Protein AF-A0A2A4QV86-F1 (afdb_monomer_lite)

Secondary structure (DSSP, 8-state):
-----------------------------SS--SSSHHHHHHHHHHHHHHHHHHHHHHHHHHHHHHHHHHHHHHHHHH-HHHHHHHHHHHHHHHHHHHHHHHHHHHHHHHHHTTT--TTT---BTTTB-HHHHHHHHHHHHHHHHHHHHHHHHHHHHHHHHHHTT-HHHHHHHHHHHHHHHHHHHHHHHHHHHHHHS-HHHHHHHHTT-SSHHHHHHHHHHHHTTS-GGGS--TTSTT-S--TTGGGS-----------------------------------HHHHHHHHHHHHHHHHHHHHHHHHH--

Foldseek 3Di:
DDDDDDDDDDDDDDDDDDDDDDDDDDDDPDDDDDDDCPVVVVVVVVVVLLVQLLVLLVVLLVVLVVLLVVLLVVLLVQFQLLVVLLVVLQVVLQVQLVPCLVVQLVVQLCVVQVNDDQVPDAADVNPHRSSNVSSCCSSVVSSVVSSVVSNVVSVVVVVVCVVVVCSVVRSVVSNVVSNVVSLLVLLVVCLVVVQPDDVVVCCSRHVPHPCVVSSVVSVVVVVVVDDPVRDDPPPPVPPPDPPCVVVPPPDPDDDDDDDDDDDDDDDDDDDDDDDDDDPPDDDPVRVVVVVVVVVVVVVVVVVVVVVPPD

Sequence (310 aa):
MEFHALQDSHFPCHRGATLPHCEHINCAFADLAIGTDYIFLLHLQGRFHNNNAMDFALVLDIVVGVILVISCVVAFLRGFVREILTILGLGGAGVTALTAGPMLAPGLESWLTDGKPEDEVGKMWGFVPYDIAAAVFAYAGLFVITLILMSLISHWIAKSVHAIGLGPVDRSLGVVFGLIRGLVLIGLLYMPFHLLMEDKDKEDWFDTSSTHSYVESTTEFLSVLMPESLQKDEDEDEEELDPLKNLTGEEDTAKDKENDTSLPDTGTDEGAANDKQSEDGYQDLQRRAIDELIKNQDKIMDIIDAQGGK

pLDDT: mean 71.67, std 23.16, range [27.0, 98.06]

Radius of gyration: 39.02 Å; chains: 1; bounding box: 93×94×80 Å

Structure (mmCIF, N/CA/C/O backbone):
data_AF-A0A2A4QV86-F1
#
_entry.id   AF-A0A2A4QV86-F1
#
loop_
_atom_site.group_PDB
_atom_site.id
_atom_site.type_symbol
_atom_site.label_atom_id
_atom_site.label_alt_id
_atom_site.label_comp_id
_atom_site.label_asym_id
_atom_site.label_entity_id
_atom_site.label_seq_id
_atom_site.pdbx_PDB_ins_code
_atom_site.Cartn_x
_atom_site.Cartn_y
_atom_site.Cartn_z
_atom_site.occupancy
_atom_site.B_iso_or_equiv
_atom_site.auth_seq_id
_atom_site.auth_comp_id
_atom_site.auth_asym_id
_atom_site.auth_atom_id
_atom_site.pdbx_PDB_model_num
ATOM 1 N N . MET A 1 1 ? -57.834 -15.408 -56.020 1.00 34.50 1 MET A N 1
ATOM 2 C CA . MET A 1 1 ? -58.121 -16.832 -55.770 1.00 34.50 1 MET A CA 1
ATOM 3 C C . MET A 1 1 ? -57.818 -17.044 -54.292 1.00 34.50 1 MET A C 1
ATOM 5 O O . MET A 1 1 ? -56.671 -16.850 -53.922 1.00 34.50 1 MET A O 1
ATOM 9 N N . GLU A 1 2 ? -58.795 -17.068 -53.381 1.00 35.81 2 GLU A N 1
ATOM 10 C CA . GLU A 1 2 ? -59.914 -18.037 -53.265 1.00 35.81 2 GLU A CA 1
ATOM 11 C C . GLU A 1 2 ? -59.421 -19.475 -53.015 1.00 35.81 2 GLU A C 1
ATOM 13 O O . GLU A 1 2 ? -58.486 -19.890 -53.688 1.00 35.81 2 GLU A O 1
ATOM 18 N N . PHE A 1 3 ? -60.002 -20.292 -52.124 1.00 33.44 3 PHE A N 1
ATOM 19 C CA . PHE A 1 3 ? -60.999 -20.059 -51.056 1.00 33.44 3 PHE A CA 1
ATOM 20 C C . PHE A 1 3 ? -60.892 -21.199 -50.006 1.00 33.44 3 PHE A C 1
ATOM 22 O O . PHE A 1 3 ? -60.150 -22.159 -50.178 1.00 33.44 3 PHE A O 1
ATOM 29 N N . HIS A 1 4 ? -61.665 -21.059 -48.932 1.00 41.50 4 HIS A N 1
ATOM 30 C CA . HIS A 1 4 ? -61.924 -21.942 -47.781 1.00 41.50 4 HIS A CA 1
ATOM 31 C C . HIS A 1 4 ? -62.002 -23.494 -47.922 1.00 41.50 4 HIS A C 1
ATOM 33 O O . HIS A 1 4 ? -62.498 -24.024 -48.908 1.00 41.50 4 HIS A O 1
ATOM 39 N N . ALA A 1 5 ? -61.774 -24.131 -46.753 1.00 44.84 5 ALA A N 1
ATOM 40 C CA . ALA A 1 5 ? -62.555 -25.215 -46.103 1.00 44.84 5 ALA A CA 1
ATOM 41 C C . ALA A 1 5 ? -62.345 -26.721 -46.408 1.00 44.84 5 ALA A C 1
ATOM 43 O O . ALA A 1 5 ? -62.267 -27.149 -47.553 1.00 44.84 5 ALA A O 1
ATOM 44 N N . LEU A 1 6 ? -62.357 -27.497 -45.304 1.00 42.12 6 LEU A N 1
ATOM 45 C CA . LEU A 1 6 ? -63.013 -28.798 -44.994 1.00 42.12 6 LEU A CA 1
ATOM 46 C C . LEU A 1 6 ? -62.291 -29.370 -43.742 1.00 42.12 6 LEU A C 1
ATOM 48 O O . LEU A 1 6 ? -61.073 -29.499 -43.786 1.00 42.12 6 LEU A O 1
ATOM 52 N N . GLN A 1 7 ? -62.842 -29.610 -42.543 1.00 42.72 7 GLN A N 1
ATOM 53 C CA . GLN A 1 7 ? -64.168 -29.964 -41.996 1.00 42.72 7 GLN A CA 1
ATOM 54 C C . GLN A 1 7 ? -64.432 -31.484 -41.791 1.00 42.72 7 GLN A C 1
ATOM 56 O O . GLN A 1 7 ? -64.350 -32.274 -42.723 1.00 42.72 7 GLN A O 1
ATOM 61 N N . ASP A 1 8 ? -64.816 -31.800 -40.541 1.00 39.31 8 ASP A N 1
ATOM 62 C CA . ASP A 1 8 ? -65.526 -32.964 -39.962 1.00 39.31 8 ASP A CA 1
ATOM 63 C C . ASP A 1 8 ? -64.903 -34.371 -39.817 1.00 39.31 8 ASP A C 1
ATOM 65 O O . ASP A 1 8 ? -64.673 -35.105 -40.776 1.00 39.31 8 ASP A O 1
ATOM 69 N N . SER A 1 9 ? -64.889 -34.837 -38.554 1.00 41.47 9 SER A N 1
ATOM 70 C CA . SER A 1 9 ? -65.308 -36.201 -38.182 1.00 41.47 9 SER A CA 1
ATOM 71 C C . SER A 1 9 ? -65.939 -36.279 -36.766 1.00 41.47 9 SER A C 1
ATOM 73 O O . SER A 1 9 ? -65.335 -35.929 -35.757 1.00 41.47 9 SER A O 1
ATOM 75 N N . HIS A 1 10 ? -67.195 -36.745 -36.709 1.00 39.59 10 HIS A N 1
ATOM 76 C CA . HIS A 1 10 ? -68.000 -37.064 -35.505 1.00 39.59 10 HIS A CA 1
ATOM 77 C C . HIS A 1 10 ? -67.783 -38.547 -35.079 1.00 39.59 10 HIS A C 1
ATOM 79 O O . HIS A 1 10 ? -67.203 -39.300 -35.856 1.00 39.59 10 HIS A O 1
ATOM 85 N N . PHE A 1 11 ? -68.207 -39.123 -33.936 1.00 38.97 11 PHE A N 1
ATOM 86 C CA . PHE A 1 11 ? -69.125 -38.827 -32.796 1.00 38.97 11 PHE A CA 1
ATOM 87 C C . PHE A 1 11 ? -68.785 -39.869 -31.660 1.00 38.97 11 PHE A C 1
ATOM 89 O O . PHE A 1 11 ? -67.765 -40.541 -31.823 1.00 38.97 11 PHE A O 1
ATOM 96 N N . PRO A 1 12 ? -69.589 -40.192 -30.602 1.00 46.59 12 PRO A N 1
ATOM 97 C CA . PRO A 1 12 ? -70.682 -39.519 -29.865 1.00 46.59 12 PRO A CA 1
ATOM 98 C C . PRO A 1 12 ? -70.528 -39.545 -28.304 1.00 46.59 12 PRO A C 1
ATOM 100 O O . PRO A 1 12 ? -69.547 -40.027 -27.750 1.00 46.59 12 PRO A O 1
ATOM 103 N N . CYS A 1 13 ? -71.536 -39.035 -27.576 1.00 35.66 13 CYS A N 1
ATOM 104 C CA . CYS A 1 13 ? -71.615 -38.965 -26.102 1.00 35.66 13 CYS A CA 1
ATOM 105 C C . CYS A 1 13 ? -71.918 -40.293 -25.369 1.00 35.66 13 CYS A C 1
ATOM 107 O O . CYS A 1 13 ? -72.580 -41.167 -25.920 1.00 35.66 13 CYS A O 1
ATOM 109 N N . HIS A 1 14 ? -71.676 -40.323 -24.046 1.00 31.28 14 HIS A N 1
ATOM 110 C CA . HIS A 1 14 ? -72.610 -40.950 -23.091 1.00 31.28 14 HIS A CA 1
ATOM 111 C C . HIS A 1 14 ? -72.677 -40.202 -21.743 1.00 31.28 14 HIS A C 1
ATOM 113 O O . HIS A 1 14 ? -71.760 -39.468 -21.382 1.00 31.28 14 HIS A O 1
ATOM 119 N N . ARG A 1 15 ? -73.801 -40.344 -21.022 1.00 38.94 15 ARG A N 1
ATOM 120 C CA . ARG A 1 15 ? -74.171 -39.548 -19.833 1.00 38.94 15 ARG A CA 1
ATOM 121 C C . ARG A 1 15 ? -74.555 -40.455 -18.650 1.00 38.94 15 ARG A C 1
ATOM 123 O O . ARG A 1 15 ? -75.500 -41.223 -18.785 1.00 38.94 15 ARG A O 1
ATOM 130 N N . GLY A 1 16 ? -73.905 -40.259 -17.495 1.00 34.22 16 GLY A N 1
ATOM 131 C CA . GLY A 1 16 ? -74.423 -40.573 -16.150 1.00 34.22 16 GLY A CA 1
ATOM 132 C C . GLY A 1 16 ? -74.060 -41.924 -15.505 1.00 34.22 16 GLY A C 1
ATOM 133 O O . GLY A 1 16 ? -74.601 -42.945 -15.908 1.00 34.22 16 GLY A O 1
ATOM 134 N N . ALA A 1 17 ? -73.256 -41.887 -14.427 1.00 34.00 17 ALA A N 1
ATOM 135 C CA . ALA A 1 17 ? -73.394 -42.687 -13.189 1.00 34.00 17 ALA A CA 1
ATOM 136 C C . ALA A 1 17 ? -72.292 -42.342 -12.148 1.00 34.00 17 ALA A C 1
ATOM 138 O O . ALA A 1 17 ? -71.150 -42.120 -12.523 1.00 34.00 17 ALA A O 1
ATOM 139 N N . THR A 1 18 ? -72.662 -42.359 -10.856 1.00 35.03 18 THR A N 1
ATOM 140 C CA . THR A 1 18 ? -71.825 -42.556 -9.636 1.00 35.03 18 THR A CA 1
ATOM 141 C C . THR A 1 18 ? -70.569 -41.695 -9.358 1.00 35.03 18 THR A C 1
ATOM 143 O O . THR A 1 18 ? -69.553 -41.794 -10.032 1.00 35.03 18 THR A O 1
ATOM 146 N N . LEU A 1 19 ? -70.609 -40.981 -8.219 1.00 36.53 19 LEU A N 1
ATOM 147 C CA . LEU A 1 19 ? -69.458 -40.590 -7.369 1.00 36.53 19 LEU A CA 1
ATOM 148 C C . LEU A 1 19 ? -68.649 -41.834 -6.897 1.00 36.53 19 LEU A C 1
ATOM 150 O O . LEU A 1 19 ? -69.245 -42.915 -6.912 1.00 36.53 19 LEU A O 1
ATOM 154 N N . PRO A 1 20 ? -67.391 -41.729 -6.382 1.00 45.41 20 PRO A N 1
ATOM 155 C CA . PRO A 1 20 ? -66.726 -40.518 -5.858 1.00 45.41 20 PRO A CA 1
ATOM 156 C C . PRO A 1 20 ? -65.229 -40.284 -6.232 1.00 45.41 20 PRO A C 1
ATOM 158 O O . PRO A 1 20 ? -64.531 -41.181 -6.687 1.00 45.41 20 PRO A O 1
ATOM 161 N N . HIS A 1 21 ? -64.730 -39.112 -5.799 1.00 35.72 21 HIS A N 1
ATOM 162 C CA . HIS A 1 21 ? -63.347 -38.806 -5.360 1.00 35.72 21 HIS A CA 1
ATOM 163 C C . HIS A 1 21 ? -62.278 -38.298 -6.365 1.00 35.72 21 HIS A C 1
ATOM 165 O O . HIS A 1 21 ? -62.293 -38.624 -7.544 1.00 35.72 21 HIS A O 1
ATOM 171 N N . CYS A 1 22 ? -61.339 -37.526 -5.787 1.00 28.78 22 CYS A N 1
ATOM 172 C CA . CYS A 1 22 ? -60.092 -36.923 -6.302 1.00 28.78 22 CYS A CA 1
ATOM 173 C C . CYS A 1 22 ? -60.127 -35.709 -7.268 1.00 28.78 22 CYS A C 1
ATOM 175 O O . CYS A 1 22 ? -60.410 -35.841 -8.449 1.00 28.78 22 CYS A O 1
ATOM 177 N N . GLU A 1 23 ? -59.702 -34.562 -6.701 1.00 36.84 23 GLU A N 1
ATOM 178 C CA . GLU A 1 23 ? -58.617 -33.663 -7.174 1.00 36.84 23 GLU A CA 1
ATOM 179 C C . GLU A 1 23 ? -58.711 -32.938 -8.538 1.00 36.84 23 GLU A C 1
ATOM 181 O O . GLU A 1 23 ? -59.087 -33.512 -9.547 1.00 36.84 23 GLU A O 1
ATOM 186 N N . HIS A 1 24 ? -58.251 -31.688 -8.697 1.00 37.12 24 HIS A N 1
ATOM 187 C CA . HIS A 1 24 ? -58.105 -30.516 -7.807 1.00 37.12 24 HIS A CA 1
ATOM 188 C C . HIS A 1 24 ? -57.837 -29.297 -8.739 1.00 37.12 24 HIS A C 1
ATOM 190 O O . HIS A 1 24 ? -57.257 -29.475 -9.803 1.00 37.12 24 HIS A O 1
ATOM 196 N N . ILE A 1 25 ? -58.176 -28.067 -8.322 1.00 37.16 25 ILE A N 1
ATOM 197 C CA . ILE A 1 25 ? -57.633 -26.789 -8.863 1.00 37.16 25 ILE A CA 1
ATOM 198 C C . ILE A 1 25 ? -57.959 -26.448 -10.342 1.00 37.16 25 ILE A C 1
ATOM 200 O O . ILE A 1 25 ? -57.203 -26.753 -11.258 1.00 37.16 25 ILE A O 1
ATOM 204 N N . ASN A 1 26 ? -59.034 -25.678 -10.560 1.00 35.44 26 ASN A N 1
ATOM 205 C CA . ASN A 1 26 ? -58.941 -24.276 -11.024 1.00 35.44 26 ASN A CA 1
ATOM 206 C C . ASN A 1 26 ? -60.337 -23.666 -11.245 1.00 35.44 26 ASN A C 1
ATOM 208 O O . ASN A 1 26 ? -61.042 -24.027 -12.183 1.00 35.44 26 ASN A O 1
ATOM 212 N N . CYS A 1 27 ? -60.703 -22.698 -10.404 1.00 34.03 27 CYS A N 1
ATOM 213 C CA . CYS A 1 27 ? -61.871 -21.829 -10.564 1.00 34.03 27 CYS A CA 1
ATOM 214 C C . CYS A 1 27 ? -61.503 -20.413 -10.098 1.00 34.03 27 CYS A C 1
ATOM 216 O O . CYS A 1 27 ? -60.620 -20.265 -9.258 1.00 34.03 27 CYS A O 1
ATOM 218 N N . ALA A 1 28 ? -62.238 -19.411 -10.595 1.00 32.38 28 ALA A N 1
ATOM 219 C CA . ALA A 1 28 ? -62.104 -17.985 -10.269 1.00 32.38 28 ALA A CA 1
ATOM 220 C C . ALA A 1 28 ? -60.813 -17.298 -10.769 1.00 32.38 28 ALA A C 1
ATOM 222 O O . ALA A 1 28 ? -59.971 -16.862 -9.991 1.00 32.38 28 ALA A O 1
ATOM 223 N N . PHE A 1 29 ? -60.726 -17.110 -12.092 1.00 32.41 29 PHE A N 1
ATOM 224 C CA . PHE A 1 29 ? -59.944 -16.018 -12.692 1.00 32.41 29 PHE A CA 1
ATOM 225 C C . PHE A 1 29 ? -60.833 -15.179 -13.628 1.00 32.41 29 PHE A C 1
ATOM 227 O O . PHE A 1 29 ? -60.629 -15.116 -14.838 1.00 32.41 29 PHE A O 1
ATOM 234 N N . ALA A 1 30 ? -61.882 -14.597 -13.046 1.00 34.81 30 ALA A N 1
ATOM 235 C CA . ALA A 1 30 ? -62.734 -13.561 -13.627 1.00 34.81 30 ALA A CA 1
ATOM 236 C C . ALA A 1 30 ? -63.468 -12.832 -12.483 1.00 34.81 30 ALA A C 1
ATOM 238 O O . ALA A 1 30 ? -63.742 -13.443 -11.452 1.00 34.81 30 ALA A O 1
ATOM 239 N N . ASP A 1 31 ? -63.794 -11.557 -12.700 1.00 35.81 31 ASP A N 1
ATOM 240 C CA . ASP A 1 31 ? -64.739 -10.751 -11.908 1.00 35.81 31 ASP A CA 1
ATOM 241 C C . ASP A 1 31 ? -64.360 -10.358 -10.460 1.00 35.81 31 ASP A C 1
ATOM 243 O O . ASP A 1 31 ? -65.115 -10.637 -9.533 1.00 35.81 31 ASP A O 1
ATOM 247 N N . LEU A 1 32 ? -63.255 -9.609 -10.277 1.00 34.53 32 LEU A N 1
ATOM 248 C CA . LEU A 1 32 ? -63.242 -8.317 -9.539 1.00 34.53 32 LEU A CA 1
ATOM 249 C C . LEU A 1 32 ? -61.850 -7.641 -9.587 1.00 34.53 32 LEU A C 1
ATOM 251 O O . LEU A 1 32 ? -60.951 -8.028 -8.848 1.00 34.53 32 LEU A O 1
ATOM 255 N N . ALA A 1 33 ? -61.662 -6.619 -10.433 1.00 36.34 33 ALA A N 1
ATOM 256 C CA . ALA A 1 33 ? -60.400 -5.859 -10.505 1.00 36.34 33 ALA A CA 1
ATOM 257 C C . ALA A 1 33 ? -60.578 -4.415 -11.030 1.00 36.34 33 ALA A C 1
ATOM 259 O O . ALA A 1 33 ? -59.958 -4.010 -12.010 1.00 36.34 33 ALA A O 1
ATOM 260 N N . ILE A 1 34 ? -61.447 -3.628 -10.386 1.00 45.62 34 ILE A N 1
ATOM 261 C CA . ILE A 1 34 ? -61.488 -2.159 -10.519 1.00 45.62 34 ILE A CA 1
ATOM 262 C C . ILE A 1 34 ? -61.751 -1.595 -9.116 1.00 45.62 34 ILE A C 1
ATOM 264 O O . ILE A 1 34 ? -62.847 -1.788 -8.592 1.00 45.62 34 ILE A O 1
ATOM 268 N N . GLY A 1 35 ? -60.777 -0.921 -8.489 1.00 43.88 35 GLY A N 1
ATOM 269 C CA . GLY A 1 35 ? -61.016 -0.319 -7.168 1.00 43.88 35 GLY A CA 1
ATOM 270 C C . GLY A 1 35 ? -59.835 0.341 -6.449 1.00 43.88 35 GLY A C 1
ATOM 271 O O . GLY A 1 35 ? -59.913 1.533 -6.164 1.00 43.88 35 GLY A O 1
ATOM 272 N N . THR A 1 36 ? -58.790 -0.411 -6.082 1.00 42.84 36 THR A N 1
ATOM 273 C CA . THR A 1 36 ? -57.975 -0.049 -4.892 1.00 42.84 36 THR A CA 1
ATOM 274 C C . THR A 1 36 ? -56.447 -0.136 -5.013 1.00 42.84 36 THR A C 1
ATOM 276 O O . THR A 1 36 ? -55.756 0.239 -4.067 1.00 42.84 36 THR A O 1
ATOM 279 N N . ASP A 1 37 ? -55.882 -0.573 -6.141 1.00 47.69 37 ASP A N 1
ATOM 280 C CA . ASP A 1 37 ? -54.493 -1.073 -6.140 1.00 47.69 37 ASP A CA 1
ATOM 281 C C . ASP A 1 37 ? -53.378 -0.064 -6.471 1.00 47.69 37 ASP A C 1
ATOM 283 O O . ASP A 1 37 ? -52.206 -0.403 -6.338 1.00 47.69 37 ASP A O 1
ATOM 287 N N . TYR A 1 38 ? -53.672 1.194 -6.821 1.00 47.12 38 TYR A N 1
ATOM 288 C CA . TYR A 1 38 ? -52.606 2.167 -7.134 1.00 47.12 38 TYR A CA 1
ATOM 289 C C . TYR A 1 38 ? -51.776 2.593 -5.910 1.00 47.12 38 TYR A C 1
ATOM 291 O O . TYR A 1 38 ? -50.556 2.706 -6.010 1.00 47.12 38 TYR A O 1
ATOM 299 N N . ILE A 1 39 ? -52.400 2.757 -4.736 1.00 53.56 39 ILE A N 1
ATOM 300 C CA . ILE A 1 39 ? -51.661 3.029 -3.489 1.00 53.56 39 ILE A CA 1
ATOM 301 C C . ILE A 1 39 ? -50.902 1.775 -3.032 1.00 53.56 39 ILE A C 1
ATOM 303 O O . ILE A 1 39 ? -49.767 1.877 -2.573 1.00 53.56 39 ILE A O 1
ATOM 307 N N . PHE A 1 40 ? -51.486 0.585 -3.207 1.00 48.53 40 PHE A N 1
ATOM 308 C CA . PHE A 1 40 ? -50.850 -0.677 -2.825 1.00 48.53 40 PHE A CA 1
ATOM 309 C C . PHE A 1 40 ? -49.630 -1.006 -3.704 1.00 48.53 40 PHE A C 1
ATOM 311 O O . PHE A 1 40 ? -48.610 -1.447 -3.179 1.00 48.53 40 PHE A O 1
ATOM 318 N N . LEU A 1 41 ? -49.683 -0.717 -5.011 1.00 47.31 41 LEU A N 1
ATOM 319 C CA . LEU A 1 41 ? -48.555 -0.903 -5.931 1.00 47.31 41 LEU A CA 1
ATOM 320 C C . LEU A 1 41 ? -47.421 0.110 -5.708 1.00 47.31 41 LEU A C 1
ATOM 322 O O . LEU A 1 41 ? -46.260 -0.299 -5.713 1.00 47.31 41 LEU A O 1
ATOM 326 N N . LEU A 1 42 ? -47.725 1.381 -5.410 1.00 51.81 42 LEU A N 1
ATOM 327 C CA . LEU A 1 42 ? -46.700 2.349 -4.984 1.00 51.81 42 LEU A CA 1
ATOM 328 C C . LEU A 1 42 ? -46.004 1.904 -3.684 1.00 51.81 42 LEU A C 1
ATOM 330 O O . LEU A 1 42 ? -44.782 1.984 -3.573 1.00 51.81 42 LEU A O 1
ATOM 334 N N . HIS A 1 43 ? -46.753 1.350 -2.724 1.00 50.78 43 HIS A N 1
ATOM 335 C CA . HIS A 1 43 ? -46.170 0.803 -1.493 1.00 50.78 43 HIS A CA 1
ATOM 336 C C . HIS A 1 43 ? -45.364 -0.493 -1.711 1.00 50.78 43 HIS A C 1
ATOM 338 O O . HIS A 1 43 ? -44.428 -0.767 -0.959 1.00 50.78 43 HIS A O 1
ATOM 344 N N . LEU A 1 44 ? -45.686 -1.288 -2.738 1.00 47.41 44 LEU A N 1
ATOM 345 C CA . LEU A 1 44 ? -44.960 -2.518 -3.076 1.00 47.41 44 LEU A CA 1
ATOM 346 C C . LEU A 1 44 ? -43.651 -2.259 -3.831 1.00 47.41 44 LEU A C 1
ATOM 348 O O . LEU A 1 44 ? -42.675 -2.957 -3.557 1.00 47.41 44 LEU A O 1
ATOM 352 N N . GLN A 1 45 ? -43.583 -1.240 -4.697 1.00 49.44 45 GLN A N 1
ATOM 353 C CA . GLN A 1 45 ? -42.299 -0.808 -5.268 1.00 49.44 45 GLN A CA 1
ATOM 354 C C . GLN A 1 45 ? -41.373 -0.229 -4.185 1.00 49.44 45 GLN A C 1
ATOM 356 O O . GLN A 1 45 ? -40.206 -0.617 -4.128 1.00 49.44 45 GLN A O 1
ATOM 361 N N . GLY A 1 46 ? -41.902 0.581 -3.257 1.00 49.84 46 GLY A N 1
ATOM 362 C CA . GLY A 1 46 ? -41.124 1.108 -2.127 1.00 49.84 46 GLY A CA 1
ATOM 363 C C . GLY A 1 46 ? -40.593 0.034 -1.163 1.00 49.84 46 GLY A C 1
ATOM 364 O O . GLY A 1 46 ? -39.513 0.189 -0.603 1.00 49.84 46 GLY A O 1
ATOM 365 N N . ARG A 1 47 ? -41.301 -1.094 -0.987 1.00 48.25 47 ARG A N 1
ATOM 366 C CA . ARG A 1 47 ? -40.842 -2.190 -0.108 1.00 48.25 47 ARG A CA 1
ATOM 367 C C . ARG A 1 47 ? -39.868 -3.179 -0.744 1.00 48.25 47 ARG A C 1
ATOM 369 O O . ARG A 1 47 ? -39.185 -3.875 0.001 1.00 48.25 47 ARG A O 1
ATOM 376 N N . PHE A 1 48 ? -39.808 -3.285 -2.072 1.00 43.03 48 PHE A N 1
ATOM 377 C CA . PHE A 1 48 ? -38.874 -4.206 -2.733 1.00 43.03 48 PHE A CA 1
ATOM 378 C C . PHE A 1 48 ? -37.488 -3.598 -2.982 1.00 43.03 48 PHE A C 1
ATOM 380 O O . PHE A 1 48 ? -36.523 -4.356 -3.015 1.00 43.03 48 PHE A O 1
ATOM 387 N N . HIS A 1 49 ? -37.367 -2.269 -3.104 1.00 53.91 49 HIS A N 1
ATOM 388 C CA . HIS A 1 49 ? -36.055 -1.604 -3.123 1.00 53.91 49 HIS A CA 1
ATOM 389 C C . HIS A 1 49 ? -35.420 -1.608 -1.724 1.00 53.91 49 HIS A C 1
ATOM 391 O O . HIS A 1 49 ? -34.311 -2.105 -1.546 1.00 53.91 49 HIS A O 1
ATOM 397 N N . ASN A 1 50 ? -36.189 -1.177 -0.716 1.00 54.59 50 ASN A N 1
ATOM 398 C CA . ASN A 1 50 ? -35.707 -0.979 0.652 1.00 54.59 50 ASN A CA 1
ATOM 399 C C . ASN A 1 50 ? -35.150 -2.265 1.305 1.00 54.59 50 ASN A C 1
ATOM 401 O O . ASN A 1 50 ? -34.146 -2.207 1.999 1.00 54.59 50 ASN A O 1
ATOM 405 N N . ASN A 1 51 ? -35.706 -3.452 1.016 1.00 57.69 51 ASN A N 1
ATOM 406 C CA . ASN A 1 51 ? -35.112 -4.706 1.509 1.00 57.69 51 ASN A CA 1
ATOM 407 C C . ASN A 1 51 ? -33.669 -4.902 1.003 1.00 57.69 51 ASN A C 1
ATOM 409 O O . ASN A 1 51 ? -32.796 -5.240 1.792 1.00 57.69 51 ASN A O 1
ATOM 413 N N . ASN A 1 52 ? -33.406 -4.654 -0.288 1.00 65.75 52 ASN A N 1
ATOM 414 C CA . ASN A 1 52 ? -32.067 -4.824 -0.859 1.00 65.75 52 ASN A CA 1
ATOM 415 C C . ASN A 1 52 ? -31.088 -3.767 -0.324 1.00 65.75 52 ASN A C 1
ATOM 417 O O . ASN A 1 52 ? -29.935 -4.098 -0.068 1.00 65.75 52 ASN A O 1
ATOM 421 N N . ALA A 1 53 ? -31.546 -2.524 -0.133 1.00 65.44 53 ALA A N 1
ATOM 422 C CA . ALA A 1 53 ? -30.745 -1.441 0.440 1.00 65.44 53 ALA A CA 1
ATOM 423 C C . ALA A 1 53 ? -30.414 -1.696 1.923 1.00 65.44 53 ALA A C 1
ATOM 425 O O . ALA A 1 53 ? -29.247 -1.655 2.308 1.00 65.44 53 ALA A O 1
ATOM 426 N N . MET A 1 54 ? -31.403 -2.074 2.743 1.00 66.06 54 MET A N 1
ATOM 427 C CA . MET A 1 54 ? -31.192 -2.495 4.136 1.00 66.06 54 MET A CA 1
ATOM 428 C C . MET A 1 54 ? -30.239 -3.695 4.240 1.00 66.06 54 MET A C 1
ATOM 430 O O . MET A 1 54 ? -29.338 -3.691 5.082 1.00 66.06 54 MET A O 1
ATOM 434 N N . ASP A 1 55 ? -30.418 -4.712 3.390 1.00 76.06 55 ASP A N 1
ATOM 435 C CA . ASP A 1 55 ? -29.531 -5.877 3.344 1.00 76.06 55 ASP A CA 1
ATOM 436 C C . ASP A 1 55 ? -28.105 -5.467 2.926 1.00 76.06 55 ASP A C 1
ATOM 438 O O . ASP A 1 55 ? -27.132 -5.958 3.500 1.00 76.06 55 ASP A O 1
ATOM 442 N N . PHE A 1 56 ? -27.954 -4.538 1.975 1.00 79.19 56 PHE A N 1
ATOM 443 C CA . PHE A 1 56 ? -26.653 -4.057 1.503 1.00 79.19 56 PHE A CA 1
ATOM 444 C C . PHE A 1 56 ? -25.922 -3.192 2.537 1.00 79.19 56 PHE A C 1
ATOM 446 O O . PHE A 1 56 ? -24.745 -3.444 2.799 1.00 79.19 56 PHE A O 1
ATOM 453 N N . ALA A 1 57 ? -26.609 -2.250 3.188 1.00 80.31 57 ALA A N 1
ATOM 454 C CA . ALA A 1 57 ? -26.063 -1.441 4.279 1.00 80.31 57 ALA A CA 1
ATOM 455 C C . ALA A 1 57 ? -25.582 -2.320 5.451 1.00 80.31 57 ALA A C 1
ATOM 457 O O . ALA A 1 57 ? -24.475 -2.139 5.965 1.00 80.31 57 ALA A O 1
ATOM 458 N N . LEU A 1 58 ? -26.365 -3.342 5.819 1.00 83.31 58 LEU A N 1
ATOM 459 C CA . LEU A 1 58 ? -25.991 -4.323 6.841 1.00 83.31 58 LEU A CA 1
ATOM 460 C C . LEU A 1 58 ? -24.800 -5.192 6.401 1.00 83.31 58 LEU A C 1
ATOM 462 O O . LEU A 1 58 ? -23.912 -5.481 7.209 1.00 83.31 58 LEU A O 1
ATOM 466 N N . VAL A 1 59 ? -24.747 -5.604 5.130 1.00 86.75 59 VAL A N 1
ATOM 467 C CA . VAL A 1 59 ? -23.592 -6.323 4.569 1.00 86.75 59 VAL A CA 1
ATOM 468 C C . VAL A 1 59 ? -22.340 -5.444 4.583 1.00 86.75 59 VAL A C 1
ATOM 470 O O . VAL A 1 59 ? -21.279 -5.949 4.950 1.00 86.75 59 VAL A O 1
ATOM 473 N N . LEU A 1 60 ? -22.444 -4.151 4.260 1.00 86.12 60 LEU A N 1
ATOM 474 C CA . LEU A 1 60 ? -21.329 -3.205 4.340 1.00 86.12 60 LEU A CA 1
ATOM 475 C C . LEU A 1 60 ? -20.813 -3.092 5.775 1.00 86.12 60 LEU A C 1
ATOM 477 O O . LEU A 1 60 ? -19.623 -3.320 5.991 1.00 86.12 60 LEU A O 1
ATOM 481 N N . ASP A 1 61 ? -21.684 -2.836 6.755 1.00 88.62 61 ASP A N 1
ATOM 482 C CA . ASP A 1 61 ? -21.294 -2.717 8.169 1.00 88.62 61 ASP A CA 1
ATOM 483 C C . ASP A 1 61 ? -20.589 -4.000 8.672 1.00 88.62 61 ASP A C 1
ATOM 485 O O . ASP A 1 61 ? -19.566 -3.934 9.368 1.00 88.62 61 ASP A O 1
ATOM 489 N N . ILE A 1 62 ? -21.066 -5.185 8.262 1.00 90.94 62 ILE A N 1
ATOM 490 C CA . ILE A 1 62 ? -20.408 -6.470 8.559 1.00 90.94 62 ILE A CA 1
ATOM 491 C C . ILE A 1 62 ? -19.045 -6.581 7.861 1.00 90.94 62 ILE A C 1
ATOM 493 O O . ILE A 1 62 ? -18.068 -6.981 8.499 1.00 90.94 62 ILE A O 1
ATOM 497 N N . VAL A 1 63 ? -18.949 -6.250 6.571 1.00 91.00 63 VAL A N 1
ATOM 498 C CA . VAL A 1 63 ? -17.700 -6.331 5.793 1.00 91.00 63 VAL A CA 1
ATOM 499 C C . VAL A 1 63 ? -16.646 -5.377 6.360 1.00 91.00 63 VAL A C 1
ATOM 501 O O . VAL A 1 63 ? -15.511 -5.801 6.591 1.00 91.00 63 VAL A O 1
ATOM 504 N N . VAL A 1 64 ? -17.024 -4.137 6.674 1.00 92.25 64 VAL A N 1
ATOM 505 C CA . VAL A 1 64 ? -16.191 -3.134 7.353 1.00 92.25 64 VAL A CA 1
ATOM 506 C C . VAL A 1 64 ? -15.692 -3.666 8.697 1.00 92.25 64 VAL A C 1
ATOM 508 O O . VAL A 1 64 ? -14.481 -3.693 8.940 1.00 92.25 64 VAL A O 1
ATOM 511 N N . GLY A 1 65 ? -16.593 -4.178 9.543 1.00 93.56 65 GLY A N 1
ATOM 512 C CA . GLY A 1 65 ? -16.232 -4.771 10.832 1.00 93.56 65 GLY A CA 1
ATOM 513 C C . GLY A 1 65 ? -15.260 -5.951 10.698 1.00 93.56 65 GLY A C 1
ATOM 514 O O . GLY A 1 65 ? -14.264 -6.026 11.423 1.00 93.56 65 GLY A O 1
ATOM 515 N N . VAL A 1 66 ? -15.492 -6.846 9.733 1.00 95.12 66 VAL A N 1
ATOM 516 C CA . VAL A 1 66 ? -14.619 -7.996 9.447 1.00 95.12 66 VAL A CA 1
ATOM 517 C C . VAL A 1 66 ? -13.241 -7.547 8.951 1.00 95.12 66 VAL A C 1
ATOM 519 O O . VAL A 1 66 ? -12.233 -8.062 9.443 1.00 95.12 66 VAL A O 1
ATOM 522 N N . ILE A 1 67 ? -13.162 -6.573 8.038 1.00 94.75 67 ILE A N 1
ATOM 523 C CA . ILE A 1 67 ? -11.888 -6.033 7.534 1.00 94.75 67 ILE A CA 1
ATOM 524 C C . ILE A 1 67 ? -11.085 -5.395 8.674 1.00 94.75 67 ILE A C 1
ATOM 526 O O . ILE A 1 67 ? -9.899 -5.707 8.826 1.00 94.75 67 ILE A O 1
ATOM 530 N N . LEU A 1 68 ? -11.715 -4.567 9.516 1.00 95.25 68 LEU A N 1
ATOM 531 C CA . LEU A 1 68 ? -11.055 -3.939 10.666 1.00 95.25 68 LEU A CA 1
ATOM 532 C C . LEU A 1 68 ? -10.535 -4.981 11.664 1.00 95.25 68 LEU A C 1
ATOM 534 O O . LEU A 1 68 ? -9.365 -4.921 12.054 1.00 95.25 68 LEU A O 1
ATOM 538 N N . VAL A 1 69 ? -11.355 -5.968 12.041 1.00 96.44 69 VAL A N 1
ATOM 539 C CA . VAL A 1 69 ? -10.955 -7.031 12.980 1.00 96.44 69 VAL A CA 1
ATOM 540 C C . VAL A 1 69 ? -9.806 -7.868 12.413 1.00 96.44 69 VAL A C 1
ATOM 542 O O . VAL A 1 69 ? -8.815 -8.092 13.115 1.00 96.44 69 VAL A O 1
ATOM 545 N N . ILE A 1 70 ? -9.878 -8.286 11.145 1.00 96.44 70 ILE A N 1
ATOM 546 C CA . ILE A 1 70 ? -8.798 -9.047 10.497 1.00 96.44 70 ILE A CA 1
ATOM 547 C C . ILE A 1 70 ? -7.519 -8.205 10.424 1.00 96.44 70 ILE A C 1
ATOM 549 O O . ILE A 1 70 ? -6.451 -8.707 10.780 1.00 96.44 70 ILE A O 1
ATOM 553 N N . SER A 1 71 ? -7.608 -6.931 10.032 1.00 95.88 71 SER A N 1
ATOM 554 C CA . SER A 1 71 ? -6.455 -6.023 9.969 1.00 95.88 71 SER A CA 1
ATOM 555 C C . SER A 1 71 ? -5.780 -5.870 11.338 1.00 95.88 71 SER A C 1
ATOM 557 O O . SER A 1 71 ? -4.566 -6.054 11.454 1.00 95.88 71 SER A O 1
ATOM 559 N N . CYS A 1 72 ? -6.561 -5.652 12.401 1.00 94.88 72 CYS A N 1
ATOM 560 C CA . CYS A 1 72 ? -6.064 -5.570 13.777 1.00 94.88 72 CYS A CA 1
ATOM 561 C C . CYS A 1 72 ? -5.373 -6.856 14.238 1.00 94.88 72 CYS A C 1
ATOM 563 O O . CYS A 1 72 ? -4.275 -6.800 14.794 1.00 94.88 72 CYS A O 1
ATOM 565 N N . VAL A 1 73 ? -5.984 -8.022 14.000 1.00 96.19 73 VAL A N 1
ATOM 566 C CA . VAL A 1 73 ? -5.418 -9.322 14.397 1.00 96.19 73 VAL A CA 1
ATOM 567 C C . VAL A 1 73 ? -4.135 -9.618 13.618 1.00 96.19 73 VAL A C 1
ATOM 569 O O . VAL A 1 73 ? -3.129 -10.014 14.210 1.00 96.19 73 VAL A O 1
ATOM 572 N N . VAL A 1 74 ? -4.122 -9.381 12.304 1.00 93.62 74 VAL A N 1
ATOM 573 C CA . VAL A 1 74 ? -2.934 -9.581 11.462 1.00 93.62 74 VAL A CA 1
ATOM 574 C C . VAL A 1 74 ? -1.803 -8.637 11.879 1.00 93.62 74 VAL A C 1
ATOM 576 O O . VAL A 1 74 ? -0.660 -9.086 11.995 1.00 93.62 74 VAL A O 1
ATOM 579 N N . ALA A 1 75 ? -2.098 -7.368 12.162 1.00 93.81 75 ALA A N 1
ATOM 580 C CA . ALA A 1 75 ? -1.101 -6.394 12.598 1.00 93.81 75 ALA A CA 1
ATOM 581 C C . ALA A 1 75 ? -0.579 -6.678 14.022 1.00 93.81 75 ALA A C 1
ATOM 583 O O . ALA A 1 75 ? 0.629 -6.597 14.252 1.00 93.81 75 ALA A O 1
ATOM 584 N N . PHE A 1 76 ? -1.431 -7.133 14.950 1.00 92.88 76 PHE A N 1
ATOM 585 C CA . PHE A 1 76 ? -1.012 -7.615 16.275 1.00 92.88 76 PHE A CA 1
ATOM 586 C C . PHE A 1 76 ? -0.060 -8.817 16.190 1.00 92.88 76 PHE A C 1
ATOM 588 O O . PHE A 1 76 ? 0.929 -8.887 16.920 1.00 92.88 76 PHE A O 1
ATOM 595 N N . LEU A 1 77 ? -0.328 -9.767 15.287 1.00 90.25 77 LEU A N 1
ATOM 596 C CA . LEU A 1 77 ? 0.537 -10.934 15.077 1.00 90.25 77 LEU A CA 1
ATOM 597 C C . LEU A 1 77 ? 1.860 -10.573 14.378 1.00 90.25 77 LEU A C 1
ATOM 599 O O . LEU A 1 77 ? 2.872 -11.242 14.603 1.00 90.25 77 LEU A O 1
ATOM 603 N N . ARG A 1 78 ? 1.866 -9.532 13.535 1.00 89.56 78 ARG A N 1
ATOM 604 C CA . ARG A 1 78 ? 3.036 -9.078 12.760 1.00 89.56 78 ARG A CA 1
ATOM 605 C C . ARG A 1 78 ? 3.960 -8.114 13.505 1.00 89.56 78 ARG A C 1
ATOM 607 O O . ARG A 1 78 ? 5.171 -8.196 13.279 1.00 89.56 78 ARG A O 1
ATOM 614 N N . GLY A 1 79 ? 3.401 -7.255 14.358 1.00 91.88 79 GLY A N 1
ATOM 615 C CA . GLY A 1 79 ? 4.100 -6.158 15.031 1.00 91.88 79 GLY A CA 1
ATOM 616 C C . GLY A 1 79 ? 4.152 -4.866 14.206 1.00 91.88 79 GLY A C 1
ATOM 617 O O . GLY A 1 79 ? 4.271 -4.900 12.978 1.00 91.88 79 GLY A O 1
ATOM 618 N N . PHE A 1 80 ? 4.093 -3.723 14.892 1.00 93.94 80 PHE A N 1
ATOM 619 C CA . PHE A 1 80 ? 4.153 -2.368 14.326 1.00 93.94 80 PHE A CA 1
ATOM 620 C C . PHE A 1 80 ? 5.387 -2.130 13.450 1.00 93.94 80 PHE A C 1
ATOM 622 O O . PHE A 1 80 ? 5.272 -1.637 12.327 1.00 93.94 80 PHE A O 1
ATOM 629 N N . VAL A 1 81 ? 6.571 -2.528 13.924 1.00 93.75 81 VAL A N 1
ATOM 630 C CA . VAL A 1 81 ? 7.838 -2.314 13.210 1.00 93.75 81 VAL A CA 1
ATOM 631 C C . VAL A 1 81 ? 7.847 -3.032 11.863 1.00 93.75 81 VAL A C 1
ATOM 633 O O . VAL A 1 81 ? 8.273 -2.455 10.865 1.00 93.75 81 VAL A O 1
ATOM 636 N N . ARG A 1 82 ? 7.343 -4.271 11.801 1.00 91.00 82 ARG A N 1
ATOM 637 C CA . ARG A 1 82 ? 7.236 -5.019 10.537 1.00 91.00 82 ARG A CA 1
ATOM 638 C C . ARG A 1 82 ? 6.313 -4.311 9.547 1.00 91.00 82 ARG A C 1
ATOM 640 O O . ARG A 1 82 ? 6.571 -4.341 8.346 1.00 91.00 82 ARG A O 1
ATOM 647 N N . GLU A 1 83 ? 5.249 -3.702 10.048 1.00 92.94 83 GLU A N 1
ATOM 648 C CA . GLU A 1 83 ? 4.232 -3.062 9.227 1.00 92.94 83 GLU A CA 1
ATOM 649 C C . GLU A 1 83 ? 4.720 -1.711 8.666 1.00 92.94 83 GLU A C 1
ATOM 651 O O . GLU A 1 83 ? 4.652 -1.505 7.454 1.00 92.94 83 GLU A O 1
ATOM 656 N N . ILE A 1 84 ? 5.372 -0.865 9.478 1.00 92.44 84 ILE A N 1
ATOM 657 C CA . ILE A 1 84 ? 6.069 0.340 8.982 1.00 92.44 84 ILE A CA 1
ATOM 658 C C . ILE A 1 84 ? 7.130 -0.022 7.941 1.00 92.44 84 ILE A C 1
ATOM 660 O O . ILE A 1 84 ? 7.183 0.588 6.874 1.00 92.44 84 ILE A O 1
ATOM 664 N N . LEU A 1 85 ? 7.954 -1.037 8.212 1.00 92.25 85 LEU A N 1
ATOM 665 C CA . LEU A 1 85 ? 8.972 -1.494 7.263 1.00 92.25 85 LEU A CA 1
ATOM 666 C C . LEU A 1 85 ? 8.362 -2.040 5.961 1.00 92.25 85 LEU A C 1
ATOM 668 O O . LEU A 1 85 ? 9.005 -1.972 4.917 1.00 92.25 85 LEU A O 1
ATOM 672 N N . THR A 1 86 ? 7.115 -2.521 5.992 1.00 91.38 86 THR A N 1
ATOM 673 C CA . THR A 1 86 ? 6.384 -2.931 4.784 1.00 91.38 86 THR A CA 1
ATOM 674 C C . THR A 1 86 ? 5.971 -1.717 3.949 1.00 91.38 86 THR A C 1
ATOM 676 O O . THR A 1 86 ? 6.183 -1.736 2.738 1.00 91.38 86 THR A O 1
ATOM 679 N N . ILE A 1 87 ? 5.471 -0.636 4.565 1.00 93.25 87 ILE A N 1
ATOM 680 C CA . ILE A 1 87 ? 5.165 0.615 3.841 1.00 93.25 87 ILE A CA 1
ATOM 681 C C . ILE A 1 87 ? 6.443 1.273 3.304 1.00 93.25 87 ILE A C 1
ATOM 683 O O . ILE A 1 87 ? 6.490 1.648 2.134 1.00 93.25 87 ILE A O 1
ATOM 687 N N . LEU A 1 88 ? 7.505 1.356 4.111 1.00 95.25 88 LEU A N 1
ATOM 688 C CA . LEU A 1 88 ? 8.801 1.884 3.664 1.00 95.25 88 LEU A CA 1
ATOM 689 C C . LEU A 1 88 ? 9.412 1.032 2.543 1.00 95.25 88 LEU A C 1
ATOM 691 O O . LEU A 1 88 ? 9.983 1.578 1.601 1.00 95.25 88 LEU A O 1
ATOM 695 N N . GLY A 1 89 ? 9.260 -0.294 2.609 1.00 95.81 89 GLY A N 1
ATOM 696 C CA . GLY A 1 89 ? 9.666 -1.207 1.544 1.00 95.81 89 GLY A CA 1
ATOM 697 C C . GLY A 1 89 ? 8.883 -0.981 0.250 1.00 95.81 89 GLY A C 1
ATOM 698 O O . GLY A 1 89 ? 9.491 -0.928 -0.816 1.00 95.81 89 GLY A O 1
ATOM 699 N N . LEU A 1 90 ? 7.564 -0.788 0.343 1.00 96.06 90 LEU A N 1
ATOM 700 C CA . LEU A 1 90 ? 6.688 -0.497 -0.795 1.00 96.06 90 LEU A CA 1
ATOM 701 C C . LEU A 1 90 ? 7.035 0.844 -1.456 1.00 96.06 90 LEU A C 1
ATOM 703 O O . LEU A 1 90 ? 7.259 0.890 -2.665 1.00 96.06 90 LEU A O 1
ATOM 707 N N . GLY A 1 91 ? 7.152 1.913 -0.663 1.00 96.31 91 GLY A N 1
ATOM 708 C CA . GLY A 1 91 ? 7.547 3.236 -1.150 1.00 96.31 91 GLY A CA 1
ATOM 709 C C . GLY A 1 91 ? 8.961 3.243 -1.738 1.00 96.31 91 GLY A C 1
ATOM 710 O O . GLY A 1 91 ? 9.168 3.746 -2.839 1.00 96.31 91 GLY A O 1
ATOM 711 N N . GLY A 1 92 ? 9.927 2.612 -1.063 1.00 96.88 92 GLY A N 1
ATOM 712 C CA . GLY A 1 92 ? 11.304 2.483 -1.548 1.00 96.88 92 GLY A CA 1
ATOM 713 C C . GLY A 1 92 ? 11.416 1.685 -2.851 1.00 96.88 92 GLY A C 1
ATOM 714 O O . GLY A 1 92 ? 12.173 2.068 -3.745 1.00 96.88 92 GLY A O 1
ATOM 715 N N . ALA A 1 93 ? 10.630 0.614 -2.997 1.00 97.38 93 ALA A N 1
ATOM 716 C CA . ALA A 1 93 ? 10.529 -0.145 -4.240 1.00 97.38 93 ALA A CA 1
ATOM 717 C C . ALA A 1 93 ? 9.872 0.665 -5.365 1.00 97.38 93 ALA A C 1
ATOM 719 O O . ALA A 1 93 ? 10.373 0.634 -6.487 1.00 97.38 93 ALA A O 1
ATOM 720 N N . GLY A 1 94 ? 8.815 1.431 -5.069 1.00 97.44 94 GLY A N 1
ATOM 721 C CA . GLY A 1 94 ? 8.189 2.354 -6.020 1.00 97.44 94 GLY A CA 1
ATOM 722 C C . GLY A 1 94 ? 9.164 3.424 -6.518 1.00 97.44 94 GLY A C 1
ATOM 723 O O . GLY A 1 94 ? 9.371 3.553 -7.721 1.00 97.44 94 GLY A O 1
ATOM 724 N N . VAL A 1 95 ? 9.849 4.121 -5.605 1.00 97.88 95 VAL A N 1
ATOM 725 C CA . VAL A 1 95 ? 10.870 5.132 -5.946 1.00 97.88 95 VAL A CA 1
ATOM 726 C C . VAL A 1 95 ? 12.009 4.522 -6.768 1.00 97.88 95 VAL A C 1
ATOM 728 O O . VAL A 1 95 ? 12.450 5.119 -7.749 1.00 97.88 95 VAL A O 1
ATOM 731 N N . THR A 1 96 ? 12.466 3.317 -6.420 1.00 97.56 96 THR A N 1
ATOM 732 C CA . THR A 1 96 ? 13.537 2.628 -7.159 1.00 97.56 96 THR A CA 1
ATOM 733 C C . THR A 1 96 ? 13.075 2.210 -8.556 1.00 97.56 96 THR A C 1
ATOM 735 O O . THR A 1 96 ? 13.809 2.403 -9.522 1.00 97.56 96 THR A O 1
ATOM 738 N N . ALA A 1 97 ? 11.851 1.697 -8.697 1.00 97.38 97 ALA A N 1
ATOM 739 C CA . ALA A 1 97 ? 11.278 1.367 -9.998 1.00 97.38 97 ALA A CA 1
ATOM 740 C C . ALA A 1 97 ? 11.122 2.617 -10.878 1.00 97.38 97 ALA A C 1
ATOM 742 O O . ALA A 1 97 ? 11.552 2.596 -12.026 1.00 97.38 97 ALA A O 1
ATOM 743 N N . LEU A 1 98 ? 10.593 3.723 -10.344 1.00 96.75 98 LEU A N 1
ATOM 744 C CA . LEU A 1 98 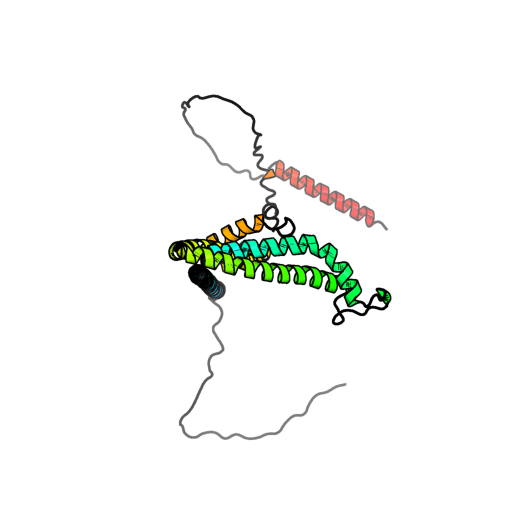? 10.408 4.970 -11.098 1.00 96.75 98 LEU A CA 1
ATOM 745 C C . LEU A 1 98 ? 11.733 5.628 -11.518 1.00 96.75 98 LEU A C 1
ATOM 747 O O . LEU A 1 98 ? 11.812 6.198 -12.602 1.00 96.75 98 LEU A O 1
ATOM 751 N N . THR A 1 99 ? 12.781 5.535 -10.694 1.00 97.00 99 THR A N 1
ATOM 752 C CA . THR A 1 99 ? 14.085 6.166 -10.982 1.00 97.00 99 THR A CA 1
ATOM 753 C C . THR A 1 99 ? 15.015 5.302 -11.837 1.00 97.00 99 THR A C 1
ATOM 755 O O . THR A 1 99 ? 15.689 5.833 -12.716 1.00 97.00 99 THR A O 1
ATOM 758 N N . ALA A 1 100 ? 15.054 3.982 -11.622 1.00 96.31 100 ALA A N 1
ATOM 759 C CA . ALA A 1 100 ? 15.924 3.066 -12.370 1.00 96.31 100 ALA A CA 1
ATOM 760 C C . ALA A 1 10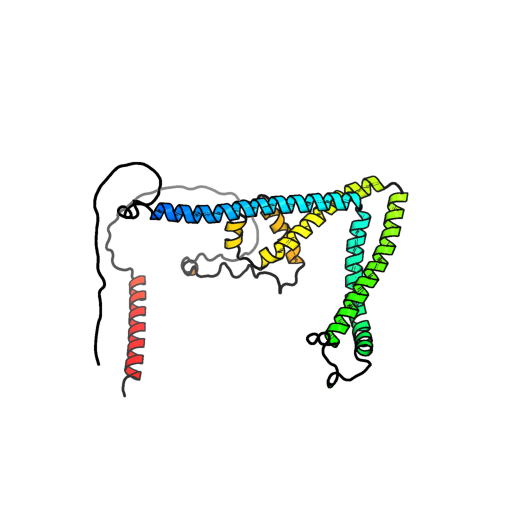0 ? 15.227 2.383 -13.565 1.00 96.31 100 ALA A C 1
ATOM 762 O O . ALA A 1 100 ? 15.906 1.911 -14.479 1.00 96.31 100 ALA A O 1
ATOM 763 N N . GLY A 1 101 ? 13.891 2.360 -13.605 1.00 95.12 101 GLY A N 1
ATOM 764 C CA . GLY A 1 101 ? 13.095 1.795 -14.701 1.00 95.12 101 GLY A CA 1
ATOM 765 C C . GLY A 1 101 ? 13.421 2.376 -16.081 1.00 95.12 101 GLY A C 1
ATOM 766 O O . GLY A 1 101 ? 13.715 1.584 -16.979 1.00 95.12 101 GLY A O 1
ATOM 767 N N . PRO A 1 102 ? 13.491 3.713 -16.259 1.00 95.00 102 PRO A N 1
ATOM 768 C CA . PRO A 1 102 ? 13.867 4.328 -17.536 1.00 95.00 102 PRO A CA 1
ATOM 769 C C . PRO A 1 102 ? 15.257 3.915 -18.041 1.00 95.00 102 PRO A C 1
ATOM 771 O O . PRO A 1 102 ? 15.491 3.880 -19.245 1.00 95.00 102 PRO A O 1
ATOM 774 N N . MET A 1 103 ? 16.183 3.588 -17.133 1.00 94.81 103 MET A N 1
ATOM 775 C CA . MET A 1 103 ? 17.537 3.147 -17.480 1.00 94.81 103 MET A CA 1
ATOM 776 C C . MET A 1 103 ? 17.582 1.664 -17.881 1.00 94.81 103 MET A C 1
ATOM 778 O O . MET A 1 103 ? 18.410 1.276 -18.703 1.00 94.81 103 MET A O 1
ATOM 782 N N . LEU A 1 104 ? 16.706 0.832 -17.307 1.00 94.25 104 LEU A N 1
ATOM 783 C CA . LEU A 1 104 ? 16.674 -0.611 -17.556 1.00 94.25 104 LEU A CA 1
ATOM 784 C C . LEU A 1 104 ? 15.794 -0.996 -18.758 1.00 94.25 104 LEU A C 1
ATOM 786 O O . LEU A 1 104 ? 16.136 -1.939 -19.471 1.00 94.25 104 LEU A O 1
ATOM 790 N N . ALA A 1 105 ? 14.701 -0.265 -19.002 1.00 93.62 105 ALA A N 1
ATOM 791 C CA . ALA A 1 105 ? 13.744 -0.531 -20.080 1.00 93.62 105 ALA A CA 1
ATOM 792 C C . ALA A 1 105 ? 14.387 -0.725 -21.475 1.00 93.62 105 ALA A C 1
ATOM 794 O O . ALA A 1 105 ? 14.195 -1.806 -22.035 1.00 93.62 105 ALA A O 1
ATOM 795 N N . PRO A 1 106 ? 15.213 0.200 -22.017 1.00 91.56 106 PRO A N 1
ATOM 796 C CA . PRO A 1 106 ? 15.795 0.029 -23.357 1.00 91.56 106 PRO A CA 1
ATOM 797 C C . PRO A 1 106 ? 16.799 -1.135 -23.434 1.00 91.56 106 PRO A C 1
ATOM 799 O O . PRO A 1 106 ? 16.947 -1.779 -24.472 1.00 91.56 106 PRO A O 1
ATOM 802 N N . GLY A 1 107 ? 17.480 -1.450 -22.326 1.00 90.88 107 GLY A N 1
ATOM 803 C CA . GLY A 1 107 ? 18.364 -2.616 -22.252 1.00 90.88 107 GLY A CA 1
ATOM 804 C C . GLY A 1 107 ? 17.592 -3.936 -22.291 1.00 90.88 107 GLY A C 1
ATOM 805 O O . GLY A 1 107 ? 18.041 -4.899 -22.912 1.00 90.88 107 GLY A O 1
ATOM 806 N N . LEU A 1 108 ? 16.416 -3.976 -21.659 1.00 90.56 108 LEU A N 1
ATOM 807 C CA . LEU A 1 108 ? 15.546 -5.149 -21.656 1.00 90.56 108 LEU A CA 1
ATOM 808 C C . LEU A 1 108 ? 14.792 -5.315 -22.983 1.00 90.56 108 LEU A C 1
ATOM 810 O O . LEU A 1 108 ? 14.591 -6.440 -23.428 1.00 90.56 108 LEU A O 1
ATOM 814 N N . GLU A 1 109 ? 14.439 -4.212 -23.639 1.00 89.50 109 GLU A N 1
ATOM 815 C CA . GLU A 1 109 ? 13.862 -4.194 -24.985 1.00 89.50 109 GLU A CA 1
ATOM 816 C C . GLU A 1 109 ? 14.834 -4.785 -26.010 1.00 89.50 109 GLU A C 1
ATOM 818 O O . GLU A 1 109 ? 14.494 -5.753 -26.687 1.00 89.50 109 GLU A O 1
ATOM 823 N N . SER A 1 110 ? 16.082 -4.302 -26.037 1.00 88.00 110 SER A N 1
ATOM 824 C CA . SER A 1 110 ? 17.138 -4.845 -26.903 1.00 88.00 110 SER A CA 1
ATOM 825 C C . SER A 1 110 ? 17.385 -6.345 -26.678 1.00 88.00 110 SER A C 1
ATOM 827 O O . SER A 1 110 ? 17.699 -7.060 -27.631 1.00 88.00 110 SER A O 1
ATOM 829 N N . TRP A 1 111 ? 17.221 -6.829 -25.441 1.00 87.94 111 TRP A N 1
ATOM 830 C CA . TRP A 1 111 ? 17.322 -8.251 -25.103 1.00 87.94 111 TRP A CA 1
ATOM 831 C C . TRP A 1 111 ? 16.085 -9.064 -25.528 1.00 87.94 111 TRP A C 1
ATOM 833 O O . TRP A 1 111 ? 16.226 -10.213 -25.936 1.00 87.94 111 TRP A O 1
ATOM 843 N N . LEU A 1 112 ? 14.882 -8.484 -25.468 1.00 86.75 112 LEU A N 1
ATOM 844 C CA . LEU A 1 112 ? 13.627 -9.138 -25.865 1.00 86.75 112 LEU A CA 1
ATOM 845 C C . LEU A 1 112 ? 13.437 -9.225 -27.388 1.00 86.75 112 LEU A C 1
ATOM 847 O O . LEU A 1 112 ? 12.766 -10.144 -27.860 1.00 86.75 112 LEU A O 1
ATOM 851 N N . THR A 1 113 ? 14.001 -8.285 -28.150 1.00 85.50 113 THR A N 1
ATOM 852 C CA . THR A 1 113 ? 13.877 -8.222 -29.619 1.00 85.50 113 THR A CA 1
ATOM 853 C C . THR A 1 113 ? 15.015 -8.923 -30.372 1.00 85.50 113 THR A C 1
ATOM 855 O O . THR A 1 113 ? 14.983 -8.976 -31.603 1.00 85.50 113 THR A O 1
ATOM 858 N N . ASP A 1 114 ? 16.028 -9.454 -29.672 1.00 82.38 114 ASP A N 1
ATOM 859 C CA . ASP A 1 114 ? 17.315 -9.905 -30.243 1.00 82.38 114 ASP A CA 1
ATOM 860 C C . ASP A 1 114 ? 17.999 -8.829 -31.127 1.00 82.38 114 ASP A C 1
ATOM 862 O O . ASP A 1 114 ? 18.762 -9.145 -32.043 1.00 82.38 114 ASP A O 1
ATOM 866 N N . GLY A 1 115 ? 17.711 -7.542 -30.891 1.00 73.12 115 GLY A N 1
ATOM 867 C CA . GLY A 1 115 ? 18.210 -6.431 -31.710 1.00 73.12 115 GLY A CA 1
ATOM 868 C C . GLY A 1 115 ? 17.592 -6.322 -33.112 1.00 73.12 115 GLY A C 1
ATOM 869 O O . GLY A 1 115 ? 18.182 -5.676 -33.980 1.00 73.12 115 GLY A O 1
ATOM 870 N N . LYS A 1 116 ? 16.433 -6.947 -33.359 1.00 76.06 116 LYS A N 1
ATOM 871 C CA . LYS A 1 116 ? 15.664 -6.765 -34.603 1.00 76.06 116 LYS A CA 1
ATOM 872 C C . LYS A 1 116 ? 14.955 -5.403 -34.618 1.00 76.06 116 LYS A C 1
ATOM 874 O O . LYS A 1 116 ? 14.515 -4.956 -33.558 1.00 76.06 116 LYS A O 1
ATOM 879 N N . PRO A 1 117 ? 14.826 -4.756 -35.789 1.00 69.00 117 PRO A N 1
ATOM 880 C CA . PRO A 1 117 ? 14.119 -3.487 -35.914 1.00 69.00 117 PRO A CA 1
ATOM 881 C C . PRO A 1 117 ? 12.599 -3.676 -35.771 1.00 69.00 117 PRO A C 1
ATOM 883 O O . PRO A 1 117 ? 12.062 -4.740 -36.088 1.00 69.00 117 PRO A O 1
ATOM 886 N N . GLU A 1 118 ? 11.927 -2.635 -35.269 1.00 68.00 118 GLU A N 1
ATOM 887 C CA . GLU A 1 118 ? 10.511 -2.617 -34.853 1.00 68.00 118 GLU A CA 1
ATOM 888 C C . GLU A 1 118 ? 9.521 -3.125 -35.918 1.00 68.00 118 GLU A C 1
ATOM 890 O O . GLU A 1 118 ? 8.468 -3.662 -35.577 1.00 68.00 118 GLU A O 1
ATOM 895 N N . ASP A 1 119 ? 9.859 -2.988 -37.201 1.00 69.75 119 ASP A N 1
ATOM 896 C CA . ASP A 1 119 ? 9.037 -3.369 -38.350 1.00 69.75 119 ASP A CA 1
ATOM 897 C C . ASP A 1 119 ? 8.978 -4.885 -38.617 1.00 69.75 119 ASP A C 1
ATOM 899 O O . ASP A 1 119 ? 8.023 -5.353 -39.243 1.00 69.75 119 ASP A O 1
ATOM 903 N N . GLU A 1 120 ? 9.934 -5.668 -38.101 1.00 68.81 120 GLU A N 1
ATOM 904 C CA . GLU A 1 120 ? 9.913 -7.140 -38.167 1.00 68.81 120 GLU A CA 1
ATOM 905 C C . GLU A 1 120 ? 9.508 -7.820 -36.845 1.00 68.81 120 GLU A C 1
ATOM 907 O O . GLU A 1 120 ? 9.283 -9.038 -36.817 1.00 68.81 120 GLU A O 1
ATOM 912 N N . VAL A 1 121 ? 9.407 -7.082 -35.733 1.00 72.31 121 VAL A N 1
ATOM 913 C CA . VAL A 1 121 ? 9.062 -7.684 -34.437 1.00 72.31 121 VAL A CA 1
ATOM 914 C C . VAL A 1 121 ? 7.552 -7.924 -34.345 1.00 72.31 121 VAL A C 1
ATOM 916 O O . VAL A 1 121 ? 6.733 -7.032 -34.550 1.00 72.31 121 VAL A O 1
ATOM 919 N N . GLY A 1 122 ? 7.157 -9.156 -34.007 1.00 71.75 122 GLY A N 1
ATOM 920 C CA . GLY A 1 122 ? 5.757 -9.481 -33.717 1.00 71.75 122 GLY A CA 1
ATOM 921 C C . GLY A 1 122 ? 5.234 -8.766 -32.463 1.00 71.75 122 GLY A C 1
ATOM 922 O O . GLY A 1 122 ? 5.943 -8.009 -31.818 1.00 71.75 122 GLY A O 1
ATOM 923 N N . LYS A 1 123 ? 3.997 -9.049 -32.047 1.00 82.50 123 LYS A N 1
ATOM 924 C CA . LYS A 1 123 ? 3.482 -8.604 -30.737 1.00 82.50 123 LYS A CA 1
ATOM 925 C C . LYS A 1 123 ? 3.628 -9.713 -29.702 1.00 82.50 123 LYS A C 1
ATOM 927 O O . LYS A 1 123 ? 3.295 -10.866 -29.994 1.00 82.50 123 LYS A O 1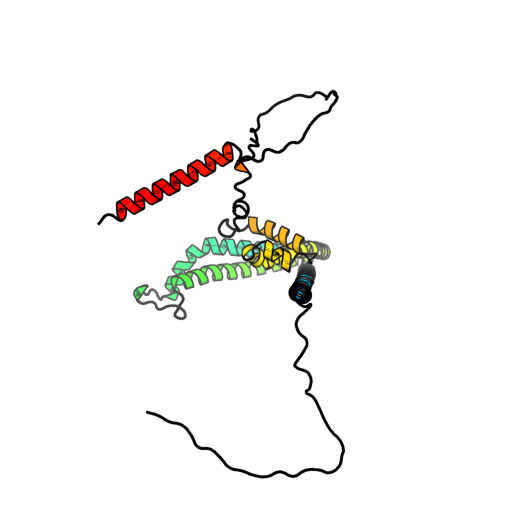
ATOM 932 N N . MET A 1 124 ? 4.016 -9.377 -28.475 1.00 77.25 124 MET A N 1
ATOM 933 C CA . MET A 1 124 ? 3.943 -10.314 -27.357 1.00 77.25 124 MET A CA 1
ATOM 934 C C . MET A 1 124 ? 2.473 -10.704 -27.120 1.00 77.25 124 MET A C 1
ATOM 936 O O . MET A 1 124 ? 1.584 -9.853 -27.032 1.00 77.25 124 MET A O 1
ATOM 940 N N . TRP A 1 125 ? 2.203 -12.015 -27.110 1.00 80.56 125 TRP A N 1
ATOM 941 C CA . TRP A 1 125 ? 0.848 -12.599 -27.083 1.00 80.56 125 TRP A CA 1
ATOM 942 C C . TRP A 1 125 ? -0.083 -12.112 -28.228 1.00 80.56 125 TRP A C 1
ATOM 944 O O . TRP A 1 125 ? -1.298 -12.265 -28.173 1.00 80.56 125 TRP A O 1
ATOM 954 N N . GLY A 1 126 ? 0.454 -11.515 -29.297 1.00 82.62 126 GLY A N 1
ATOM 955 C CA . GLY A 1 126 ? -0.342 -11.019 -30.427 1.00 82.62 126 GLY A CA 1
ATOM 956 C C . GLY A 1 126 ? -1.079 -9.690 -30.195 1.00 82.62 126 GLY A C 1
ATOM 957 O O . GLY A 1 126 ? -1.607 -9.140 -31.161 1.00 82.62 126 GLY A O 1
ATOM 958 N N . PHE A 1 127 ? -1.076 -9.128 -28.978 1.00 86.12 127 PHE A N 1
ATOM 959 C CA . PHE A 1 127 ? -1.705 -7.827 -28.699 1.00 86.12 127 PHE A CA 1
ATOM 960 C C . PHE A 1 127 ? -0.815 -6.799 -27.984 1.00 86.12 127 PHE A C 1
ATOM 962 O O . PHE A 1 127 ? -1.052 -5.609 -28.183 1.00 86.12 127 PHE A O 1
ATOM 969 N N . VAL A 1 128 ? 0.218 -7.203 -27.230 1.00 87.94 128 VAL A N 1
ATOM 970 C CA . VAL A 1 128 ? 1.109 -6.265 -26.516 1.00 87.94 128 VAL A CA 1
ATOM 971 C C . VAL A 1 128 ? 2.344 -5.934 -27.372 1.00 87.94 128 VAL A C 1
ATOM 973 O O . VAL A 1 128 ? 3.058 -6.854 -27.774 1.00 87.94 128 VAL A O 1
ATOM 976 N N . PRO A 1 129 ? 2.627 -4.653 -27.664 1.00 87.62 129 PRO A N 1
ATOM 977 C CA . PRO A 1 129 ? 3.902 -4.213 -28.239 1.00 87.62 129 PRO A CA 1
ATOM 978 C C . PRO A 1 129 ? 5.115 -4.549 -27.342 1.00 87.62 129 PRO A C 1
ATOM 980 O O . PRO A 1 129 ? 4.991 -4.587 -26.114 1.00 87.62 129 PRO A O 1
ATOM 983 N N . TYR A 1 130 ? 6.284 -4.840 -27.929 1.00 86.06 130 TYR A N 1
ATOM 984 C CA . TYR A 1 130 ? 7.462 -5.280 -27.157 1.00 86.06 130 TYR A CA 1
ATOM 985 C C . TYR A 1 130 ? 8.109 -4.167 -26.326 1.00 86.06 130 TYR A C 1
ATOM 987 O O . TYR A 1 130 ? 8.633 -4.468 -25.258 1.00 86.06 130 TYR A O 1
ATOM 995 N N . ASP A 1 131 ? 8.022 -2.914 -26.762 1.00 87.69 131 ASP A N 1
ATOM 996 C CA . ASP A 1 131 ? 8.416 -1.706 -26.027 1.00 87.69 131 ASP A CA 1
ATOM 997 C C . ASP A 1 131 ? 7.634 -1.584 -24.705 1.00 87.69 131 ASP A C 1
ATOM 999 O O . ASP A 1 131 ? 8.226 -1.510 -23.624 1.00 87.69 131 ASP A O 1
ATOM 1003 N N . ILE A 1 132 ? 6.299 -1.695 -24.761 1.00 90.88 132 ILE A N 1
ATOM 1004 C CA . ILE A 1 132 ? 5.437 -1.678 -23.569 1.00 90.88 132 ILE A CA 1
ATOM 1005 C C . ILE A 1 132 ? 5.748 -2.882 -22.673 1.00 90.88 132 ILE A C 1
ATOM 1007 O O . ILE A 1 132 ? 5.866 -2.732 -21.455 1.00 90.88 132 ILE A O 1
ATOM 1011 N N . ALA A 1 133 ? 5.918 -4.075 -23.252 1.00 91.25 133 ALA A N 1
ATOM 1012 C CA . ALA A 1 133 ? 6.265 -5.270 -22.485 1.00 91.25 133 ALA A CA 1
ATOM 1013 C C . ALA A 1 133 ? 7.624 -5.120 -21.773 1.00 91.25 133 ALA A C 1
ATOM 1015 O O . ALA A 1 133 ? 7.727 -5.416 -20.581 1.00 91.25 133 ALA A O 1
ATOM 1016 N N . ALA A 1 134 ? 8.650 -4.620 -22.466 1.00 91.56 134 ALA A N 1
ATOM 1017 C CA . ALA A 1 134 ? 9.981 -4.376 -21.919 1.00 91.56 134 ALA A CA 1
ATOM 1018 C C . ALA A 1 134 ? 9.954 -3.336 -20.793 1.00 91.56 134 ALA A C 1
ATOM 1020 O O . ALA A 1 134 ? 10.537 -3.572 -19.732 1.00 91.56 134 ALA A O 1
ATOM 1021 N N . ALA A 1 135 ? 9.221 -2.234 -20.975 1.00 93.19 135 ALA A N 1
ATOM 1022 C CA . ALA A 1 135 ? 8.998 -1.252 -19.922 1.00 93.19 135 ALA A CA 1
ATOM 1023 C C . ALA A 1 135 ? 8.339 -1.904 -18.695 1.00 93.19 135 ALA A C 1
ATOM 1025 O O . ALA A 1 135 ? 8.897 -1.845 -17.597 1.00 93.19 135 ALA A O 1
ATOM 1026 N N . VAL A 1 136 ? 7.205 -2.595 -18.869 1.00 94.81 136 VAL A N 1
ATOM 1027 C CA . VAL A 1 136 ? 6.489 -3.272 -17.772 1.00 94.81 136 VAL A CA 1
ATOM 1028 C C . VAL A 1 136 ? 7.396 -4.260 -17.034 1.00 94.81 136 VAL A C 1
ATOM 1030 O O . VAL A 1 136 ? 7.444 -4.224 -15.803 1.00 94.81 136 VAL A O 1
ATOM 1033 N N . PHE A 1 137 ? 8.168 -5.092 -17.740 1.00 94.56 137 PHE A N 1
ATOM 1034 C CA . PHE A 1 137 ? 9.109 -6.016 -17.099 1.00 94.56 137 PHE A CA 1
ATOM 1035 C C . PHE A 1 137 ? 10.266 -5.304 -16.385 1.00 94.56 137 PHE A C 1
ATOM 1037 O O . PHE A 1 137 ? 10.686 -5.774 -15.327 1.00 94.56 137 PHE A O 1
ATOM 1044 N N . ALA A 1 138 ? 10.760 -4.174 -16.896 1.00 95.50 138 ALA A N 1
ATOM 1045 C CA . ALA A 1 138 ? 11.803 -3.394 -16.234 1.00 95.50 138 ALA A CA 1
ATOM 1046 C C . ALA A 1 138 ? 11.295 -2.763 -14.925 1.00 95.50 138 ALA A C 1
ATOM 1048 O O . ALA A 1 138 ? 11.905 -2.971 -13.872 1.00 95.50 138 ALA A O 1
ATOM 1049 N N . TYR A 1 139 ? 10.155 -2.062 -14.958 1.00 97.31 139 TYR A N 1
ATOM 1050 C CA . TYR A 1 139 ? 9.549 -1.453 -13.766 1.00 97.31 139 TYR A CA 1
ATOM 1051 C C . TYR A 1 139 ? 9.120 -2.513 -12.741 1.00 97.31 139 TYR A C 1
ATOM 1053 O O . TYR A 1 139 ? 9.513 -2.433 -11.574 1.00 97.31 139 TYR A O 1
ATOM 1061 N N . ALA A 1 140 ? 8.370 -3.539 -13.160 1.00 97.12 140 ALA A N 1
ATOM 1062 C CA . ALA A 1 140 ? 7.904 -4.598 -12.263 1.00 97.12 140 ALA A CA 1
ATOM 1063 C C . ALA A 1 140 ? 9.064 -5.452 -11.724 1.00 97.12 140 ALA A C 1
ATOM 1065 O O . ALA A 1 140 ? 9.070 -5.809 -10.545 1.00 97.12 140 ALA A O 1
ATOM 1066 N N . GLY A 1 141 ? 10.073 -5.738 -12.552 1.00 96.38 141 GLY A N 1
ATOM 1067 C CA . GLY A 1 141 ? 11.281 -6.453 -12.147 1.00 96.38 141 GLY A CA 1
ATOM 1068 C C . GLY A 1 141 ? 12.054 -5.702 -11.065 1.00 96.38 141 GLY A C 1
ATOM 1069 O O . GLY A 1 141 ? 12.328 -6.270 -10.007 1.00 96.38 141 GLY A O 1
ATOM 1070 N N . LEU A 1 142 ? 12.340 -4.412 -11.275 1.00 96.69 142 LEU A N 1
ATOM 1071 C CA . LEU A 1 142 ? 13.004 -3.564 -10.277 1.00 96.69 142 LEU A CA 1
ATOM 1072 C C . LEU A 1 142 ? 12.194 -3.443 -8.986 1.00 96.69 142 LEU A C 1
ATOM 1074 O O . LEU A 1 142 ? 12.761 -3.558 -7.897 1.00 96.69 142 LEU A O 1
ATOM 1078 N N . PHE A 1 143 ? 10.878 -3.260 -9.097 1.00 98.06 143 PHE A N 1
ATOM 1079 C CA . PHE A 1 143 ? 9.971 -3.193 -7.955 1.00 98.06 143 PHE A CA 1
ATOM 1080 C C . PHE A 1 143 ? 10.024 -4.480 -7.117 1.00 98.06 143 PHE A C 1
ATOM 1082 O O . PHE A 1 143 ? 10.284 -4.428 -5.913 1.00 98.06 143 PHE A O 1
ATOM 1089 N N . VAL A 1 144 ? 9.871 -5.651 -7.748 1.00 98.00 144 VAL A N 1
ATOM 1090 C CA . VAL A 1 144 ? 9.903 -6.956 -7.065 1.00 98.00 144 VAL A CA 1
ATOM 1091 C C . VAL A 1 144 ? 11.283 -7.258 -6.474 1.00 98.00 144 VAL A C 1
ATOM 1093 O O . VAL A 1 144 ? 11.365 -7.678 -5.319 1.00 98.00 144 VAL A O 1
ATOM 1096 N N . ILE A 1 145 ? 12.372 -7.007 -7.207 1.00 97.44 145 ILE A N 1
ATOM 1097 C CA . ILE A 1 145 ? 13.743 -7.199 -6.699 1.00 97.44 145 ILE A CA 1
ATOM 1098 C C . ILE A 1 145 ? 13.981 -6.312 -5.468 1.00 97.44 145 ILE A C 1
ATOM 1100 O O . ILE A 1 145 ? 14.483 -6.792 -4.448 1.00 97.44 145 ILE A O 1
ATOM 1104 N N . THR A 1 146 ? 13.564 -5.045 -5.520 1.00 97.25 146 THR A N 1
ATOM 1105 C CA . THR A 1 146 ? 13.728 -4.105 -4.402 1.00 97.25 146 THR A CA 1
ATOM 1106 C C . THR A 1 146 ? 12.870 -4.499 -3.199 1.00 97.25 146 THR A C 1
ATOM 1108 O O . THR A 1 146 ? 13.365 -4.472 -2.071 1.00 97.25 146 THR A O 1
ATOM 1111 N N . LEU A 1 147 ? 11.630 -4.957 -3.415 1.00 95.88 147 LEU A N 1
ATOM 1112 C CA . LEU A 1 147 ? 10.779 -5.512 -2.356 1.00 95.88 147 LEU A CA 1
ATOM 1113 C C . LEU A 1 147 ? 11.404 -6.742 -1.688 1.00 95.88 147 LEU A C 1
ATOM 1115 O O . LEU A 1 147 ? 11.342 -6.861 -0.465 1.00 95.88 147 LEU A O 1
ATOM 1119 N N . ILE A 1 148 ? 12.027 -7.645 -2.452 1.00 96.38 148 ILE A N 1
ATOM 1120 C CA . ILE A 1 148 ? 12.723 -8.816 -1.896 1.00 96.38 148 ILE A CA 1
ATOM 1121 C C . ILE A 1 148 ? 13.898 -8.364 -1.018 1.00 96.38 148 ILE A C 1
ATOM 1123 O O . ILE A 1 148 ? 14.015 -8.816 0.125 1.00 96.38 148 ILE A O 1
ATOM 1127 N N . LEU A 1 149 ? 14.727 -7.432 -1.501 1.00 96.69 149 LEU A N 1
ATOM 1128 C CA . LEU A 1 149 ? 15.851 -6.881 -0.734 1.00 96.69 149 LEU A CA 1
ATOM 1129 C C . LEU A 1 149 ? 15.382 -6.175 0.551 1.00 96.69 149 LEU A C 1
ATOM 1131 O O . LEU A 1 149 ? 15.916 -6.447 1.630 1.00 96.69 149 LEU A O 1
ATOM 1135 N N . MET A 1 150 ? 14.342 -5.340 0.474 1.00 93.94 150 MET A N 1
ATOM 1136 C CA . MET A 1 150 ? 13.775 -4.676 1.652 1.00 93.94 150 MET A CA 1
ATOM 1137 C C . MET A 1 150 ? 13.100 -5.649 2.619 1.00 93.94 150 MET A C 1
ATOM 1139 O O . MET A 1 150 ? 13.251 -5.496 3.830 1.00 93.94 150 MET A O 1
ATOM 1143 N N . SER A 1 151 ? 12.426 -6.692 2.133 1.00 91.06 151 SER A N 1
ATOM 1144 C CA . SER A 1 151 ? 11.830 -7.738 2.978 1.00 91.06 151 SER A CA 1
ATOM 1145 C C . SER A 1 151 ? 12.892 -8.511 3.771 1.00 91.06 151 SER A C 1
ATOM 1147 O O . SER A 1 151 ? 12.714 -8.767 4.968 1.00 91.06 151 SER A O 1
ATOM 1149 N N . LEU A 1 152 ? 14.044 -8.804 3.151 1.00 93.56 152 LEU A N 1
ATOM 1150 C CA . LEU A 1 152 ? 15.191 -9.406 3.838 1.00 93.56 152 LEU A CA 1
ATOM 1151 C C . LEU A 1 152 ? 15.708 -8.491 4.957 1.00 93.56 152 LEU A C 1
ATOM 1153 O O . LEU A 1 152 ? 15.784 -8.930 6.105 1.00 93.56 152 LEU A O 1
ATOM 1157 N N . ILE A 1 153 ? 15.999 -7.220 4.654 1.00 93.56 153 ILE A N 1
ATOM 1158 C CA . ILE A 1 153 ? 16.443 -6.216 5.643 1.00 93.56 153 ILE A CA 1
ATOM 1159 C C . ILE A 1 153 ? 15.426 -6.099 6.792 1.00 93.56 153 ILE A C 1
ATOM 1161 O O . ILE A 1 153 ? 15.790 -6.158 7.969 1.00 93.56 153 ILE A O 1
ATOM 1165 N N . SER A 1 154 ? 14.138 -6.031 6.456 1.00 90.62 154 SER A N 1
ATOM 1166 C CA . SER A 1 154 ? 13.039 -5.898 7.416 1.00 90.62 154 SER A CA 1
ATOM 1167 C C . SER A 1 154 ? 12.949 -7.079 8.382 1.00 90.62 154 SER A C 1
ATOM 1169 O O . SER A 1 154 ? 12.677 -6.896 9.570 1.00 90.62 154 SER A O 1
ATOM 1171 N N . HIS A 1 155 ? 13.219 -8.299 7.907 1.00 89.44 155 HIS A N 1
ATOM 1172 C CA . HIS A 1 155 ? 13.245 -9.494 8.751 1.00 89.44 155 HIS A CA 1
ATOM 1173 C C . HIS A 1 155 ? 14.363 -9.444 9.807 1.00 89.44 155 HIS A C 1
ATOM 1175 O O . HIS A 1 155 ? 14.144 -9.880 10.942 1.00 89.44 155 HIS A O 1
ATOM 1181 N N . TRP A 1 156 ? 15.534 -8.893 9.469 1.00 93.38 156 TRP A N 1
ATOM 1182 C CA . TRP A 1 156 ? 16.626 -8.686 10.428 1.00 93.38 156 TRP A CA 1
ATOM 1183 C C . TRP A 1 156 ? 16.267 -7.623 11.471 1.00 93.38 156 TRP A C 1
ATOM 1185 O O . TRP A 1 156 ? 16.403 -7.883 12.667 1.00 93.38 156 TRP A O 1
ATOM 1195 N N . ILE A 1 157 ? 15.733 -6.471 11.048 1.00 92.88 157 ILE A N 1
ATOM 1196 C CA . ILE A 1 157 ? 15.334 -5.386 11.964 1.00 92.88 157 ILE A CA 1
ATOM 1197 C C . ILE A 1 157 ? 14.245 -5.862 12.939 1.00 92.88 157 ILE A C 1
ATOM 1199 O O . ILE A 1 157 ? 14.374 -5.670 14.149 1.00 92.88 157 ILE A O 1
ATOM 1203 N N . ALA A 1 158 ? 13.216 -6.558 12.445 1.00 88.44 158 ALA A N 1
ATOM 1204 C CA . ALA A 1 158 ? 12.144 -7.095 13.285 1.00 88.44 158 ALA A CA 1
ATOM 1205 C C . ALA A 1 158 ? 12.659 -8.099 14.339 1.00 88.44 158 ALA A C 1
ATOM 1207 O O . ALA A 1 158 ? 12.182 -8.106 15.475 1.00 88.44 158 ALA A O 1
ATOM 1208 N N . LYS A 1 159 ? 13.668 -8.919 14.002 1.00 88.75 159 LYS A N 1
ATOM 1209 C CA . LYS A 1 159 ? 14.337 -9.801 14.975 1.00 88.75 159 LYS A CA 1
ATOM 1210 C C . LYS A 1 159 ? 15.092 -9.010 16.045 1.00 88.75 159 LYS A C 1
ATOM 1212 O O . LYS A 1 159 ? 14.978 -9.352 17.221 1.00 88.75 159 LYS A O 1
ATOM 1217 N N . SER A 1 160 ? 15.811 -7.953 15.667 1.00 92.62 160 SER A N 1
ATOM 1218 C CA . SER A 1 160 ? 16.542 -7.094 16.611 1.00 92.62 160 SER A CA 1
ATOM 1219 C C . SER A 1 160 ? 15.614 -6.404 17.615 1.00 92.62 160 SER A C 1
ATOM 1221 O O . SER A 1 160 ? 15.907 -6.396 18.808 1.00 92.62 160 SER A O 1
ATOM 1223 N N . VAL A 1 161 ? 14.457 -5.899 17.170 1.00 91.12 161 VAL A N 1
ATOM 1224 C CA . VAL A 1 161 ? 13.448 -5.299 18.067 1.00 91.12 161 VAL A CA 1
ATOM 1225 C C . VAL A 1 161 ? 12.904 -6.324 19.065 1.00 91.12 161 VAL A C 1
ATOM 1227 O O . VAL A 1 161 ? 12.764 -6.022 20.252 1.00 91.12 161 VAL A O 1
ATOM 1230 N N . HIS A 1 162 ? 12.663 -7.562 18.622 1.00 87.25 162 HIS A N 1
ATOM 1231 C CA . HIS A 1 162 ? 12.215 -8.626 19.519 1.00 87.25 162 HIS A CA 1
ATOM 1232 C C . HIS A 1 162 ? 13.298 -9.034 20.535 1.00 87.25 162 HIS A C 1
ATOM 1234 O O . HIS A 1 162 ? 12.980 -9.276 21.699 1.00 87.25 162 HIS A O 1
ATOM 1240 N N . ALA A 1 163 ? 14.573 -9.047 20.130 1.00 90.88 163 ALA A N 1
ATOM 1241 C CA . ALA A 1 163 ? 15.707 -9.381 20.997 1.00 90.88 163 ALA A CA 1
ATOM 1242 C C . ALA A 1 163 ? 15.926 -8.379 22.149 1.00 90.88 163 ALA A C 1
ATOM 1244 O O . ALA A 1 163 ? 16.439 -8.762 23.197 1.00 90.88 163 ALA A O 1
ATOM 1245 N N . ILE A 1 164 ? 15.505 -7.120 21.983 1.00 92.44 164 ILE A N 1
ATOM 1246 C CA . ILE A 1 164 ? 15.583 -6.065 23.015 1.00 92.44 164 ILE A CA 1
ATOM 1247 C C . ILE A 1 164 ? 14.393 -6.147 24.004 1.00 92.44 164 ILE A C 1
ATOM 1249 O O . ILE A 1 164 ? 14.325 -5.404 24.979 1.00 92.44 164 ILE A O 1
ATOM 1253 N N . GLY A 1 165 ? 13.448 -7.075 23.800 1.00 90.19 165 GLY A N 1
ATOM 1254 C CA . GLY A 1 165 ? 12.305 -7.290 24.698 1.00 90.19 165 GLY A CA 1
ATOM 1255 C C . GLY A 1 165 ? 11.106 -6.366 24.450 1.00 90.19 165 GLY A C 1
ATOM 1256 O O . GLY A 1 165 ? 10.097 -6.481 25.140 1.00 90.19 165 GLY A O 1
ATOM 1257 N N . LEU A 1 166 ? 11.156 -5.509 23.423 1.00 91.94 166 LEU A N 1
ATOM 1258 C CA . LEU A 1 166 ? 10.071 -4.581 23.058 1.00 91.94 166 LEU A CA 1
ATOM 1259 C C . LEU A 1 166 ? 8.846 -5.264 22.418 1.00 91.94 166 LEU A C 1
ATOM 1261 O O . LEU A 1 166 ? 7.857 -4.600 22.117 1.00 91.94 166 LEU A O 1
ATOM 1265 N N . GLY A 1 167 ? 8.879 -6.590 22.241 1.00 88.44 167 GLY A N 1
ATOM 1266 C CA . GLY A 1 167 ? 7.835 -7.374 21.575 1.00 88.44 167 GLY A CA 1
ATOM 1267 C C . GLY A 1 167 ? 6.391 -7.104 22.034 1.00 88.44 167 GLY A C 1
ATOM 1268 O O . GLY A 1 167 ? 5.531 -6.968 21.170 1.00 88.44 167 GLY A O 1
ATOM 1269 N N . PRO A 1 168 ? 6.071 -7.004 23.341 1.00 92.88 168 PRO A N 1
ATOM 1270 C CA . PRO A 1 168 ? 4.705 -6.704 23.781 1.00 92.88 168 PRO A CA 1
ATOM 1271 C C . PRO A 1 168 ? 4.211 -5.314 23.350 1.00 92.88 168 PRO A C 1
ATOM 1273 O O . PRO A 1 168 ? 3.059 -5.180 22.949 1.00 92.88 168 PRO A O 1
ATOM 1276 N N . VAL A 1 169 ? 5.089 -4.304 23.389 1.00 94.88 169 VAL A N 1
ATOM 1277 C CA . VAL A 1 169 ? 4.777 -2.911 23.013 1.00 94.88 169 VAL A CA 1
ATOM 1278 C C . VAL A 1 169 ? 4.647 -2.772 21.493 1.00 94.88 169 VAL A C 1
ATOM 1280 O O . VAL A 1 169 ? 3.722 -2.139 20.998 1.00 94.88 169 VAL A O 1
ATOM 1283 N N . ASP A 1 170 ? 5.529 -3.430 20.740 1.00 94.44 170 ASP A N 1
ATOM 1284 C CA . ASP A 1 170 ? 5.463 -3.503 19.275 1.00 94.44 170 ASP A CA 1
ATOM 1285 C C . ASP A 1 170 ? 4.143 -4.129 18.780 1.00 94.44 170 ASP A C 1
ATOM 1287 O O . ASP A 1 170 ? 3.564 -3.680 17.790 1.00 94.44 170 ASP A O 1
ATOM 1291 N N . ARG A 1 171 ? 3.606 -5.123 19.500 1.00 94.25 171 ARG A N 1
ATOM 1292 C CA . ARG A 1 171 ? 2.307 -5.737 19.177 1.00 94.25 171 ARG A CA 1
ATOM 1293 C C . ARG A 1 171 ? 1.113 -4.849 19.521 1.00 94.25 171 ARG A C 1
ATOM 1295 O O . ARG A 1 171 ? 0.168 -4.815 18.738 1.00 94.25 171 ARG A O 1
ATOM 1302 N N . SER A 1 172 ? 1.129 -4.127 20.647 1.00 95.31 172 SER A N 1
ATOM 1303 C CA . SER A 1 172 ? 0.024 -3.218 20.999 1.00 95.31 172 SER A CA 1
ATOM 1304 C C . SER A 1 172 ? -0.038 -2.002 20.070 1.00 95.31 172 SER A C 1
ATOM 1306 O O . SER A 1 172 ? -1.122 -1.655 19.606 1.00 95.31 172 SER A O 1
ATOM 1308 N N . LEU A 1 173 ? 1.112 -1.425 19.701 1.00 95.06 173 LEU A N 1
ATOM 1309 C CA . LEU A 1 173 ? 1.193 -0.417 18.634 1.00 95.06 173 LEU A CA 1
ATOM 1310 C C . LEU A 1 173 ? 0.756 -0.988 17.274 1.00 95.06 173 LEU A C 1
ATOM 1312 O O . LEU A 1 173 ? 0.146 -0.281 16.473 1.00 95.06 173 LEU A O 1
ATOM 1316 N N . GLY A 1 174 ? 1.001 -2.282 17.040 1.00 94.50 174 GLY A N 1
ATOM 1317 C CA . GLY A 1 174 ? 0.537 -3.000 15.855 1.00 94.50 174 GLY A CA 1
ATOM 1318 C C . GLY A 1 174 ? -0.984 -2.967 15.696 1.00 94.50 174 GLY A C 1
ATOM 1319 O O . GLY A 1 174 ? -1.458 -2.789 14.581 1.00 94.50 174 GLY A O 1
ATOM 1320 N N . VAL A 1 175 ? -1.759 -3.045 16.785 1.00 96.31 175 VAL A N 1
ATOM 1321 C CA . VAL A 1 175 ? -3.233 -2.928 16.729 1.00 96.31 175 VAL A CA 1
ATOM 1322 C C . VAL A 1 175 ? -3.660 -1.543 16.245 1.00 96.31 175 VAL A C 1
ATOM 1324 O O . VAL A 1 175 ? -4.484 -1.444 15.341 1.00 96.31 175 VAL A O 1
ATOM 1327 N N . VAL A 1 176 ? -3.074 -0.479 16.804 1.00 96.38 176 VAL A N 1
ATOM 1328 C CA . VAL A 1 176 ? -3.395 0.912 16.429 1.00 96.38 176 VAL A CA 1
ATOM 1329 C C . VAL A 1 176 ? -3.075 1.158 14.954 1.00 96.38 176 VAL A C 1
ATOM 1331 O O . VAL A 1 176 ? -3.884 1.724 14.224 1.00 96.38 176 VAL A O 1
ATOM 1334 N N . PHE A 1 177 ? -1.931 0.660 14.484 1.00 94.75 177 PHE A N 1
ATOM 1335 C CA . PHE A 1 177 ? -1.583 0.725 13.068 1.00 94.75 177 PHE A CA 1
ATOM 1336 C C . PHE A 1 177 ? -2.521 -0.128 12.199 1.00 94.75 177 PHE A C 1
ATOM 1338 O O . PHE A 1 177 ? -2.908 0.293 11.113 1.00 94.75 177 PHE A O 1
ATOM 1345 N N . GLY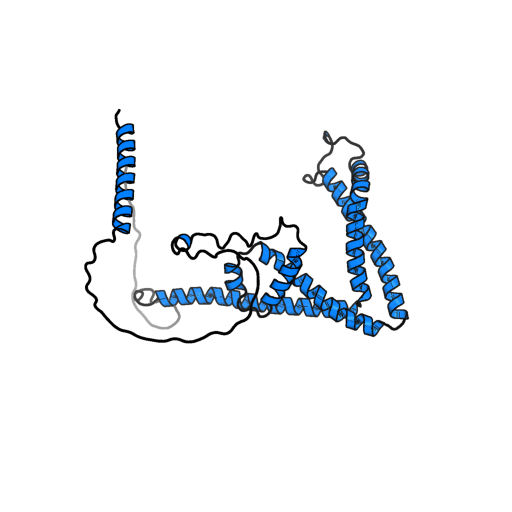 A 1 178 ? -2.918 -1.311 12.675 1.00 94.00 178 GLY A N 1
ATOM 1346 C CA . GLY A 1 178 ? -3.880 -2.190 12.010 1.00 94.00 178 GLY A CA 1
ATOM 1347 C C . GLY A 1 178 ? -5.253 -1.544 11.816 1.00 94.00 178 GLY A C 1
ATOM 1348 O O . GLY A 1 178 ? -5.860 -1.751 10.766 1.00 94.00 178 GLY A O 1
ATOM 1349 N N . LEU A 1 179 ? -5.707 -0.717 12.765 1.00 95.56 179 LEU A N 1
ATOM 1350 C CA . LEU A 1 179 ? -6.908 0.113 12.614 1.00 95.56 179 LEU A CA 1
ATOM 1351 C C . LEU A 1 179 ? -6.732 1.145 11.496 1.00 95.56 179 LEU A C 1
ATOM 1353 O O . LEU A 1 179 ? -7.528 1.154 10.564 1.00 95.56 179 LEU A O 1
ATOM 1357 N N . ILE A 1 180 ? -5.664 1.952 11.541 1.00 94.75 180 ILE A N 1
ATOM 1358 C CA . ILE A 1 180 ? -5.382 2.987 10.526 1.00 94.75 180 ILE A CA 1
ATOM 1359 C C . ILE A 1 180 ? -5.286 2.359 9.128 1.00 94.75 180 ILE A C 1
ATOM 1361 O O . ILE A 1 180 ? -5.947 2.803 8.193 1.00 94.75 180 ILE A O 1
ATOM 1365 N N . ARG A 1 181 ? -4.521 1.269 8.989 1.00 94.19 181 ARG A N 1
ATOM 1366 C CA . ARG A 1 181 ? -4.421 0.504 7.740 1.00 94.19 181 ARG A CA 1
ATOM 1367 C C . ARG A 1 181 ? -5.777 -0.060 7.306 1.00 94.19 181 ARG A C 1
ATOM 1369 O O . ARG A 1 181 ? -6.062 -0.079 6.114 1.00 94.19 181 ARG A O 1
ATOM 1376 N N . GLY A 1 182 ? -6.576 -0.556 8.248 1.00 93.56 182 GLY A N 1
ATOM 1377 C CA . GLY A 1 182 ? -7.899 -1.113 7.976 1.00 93.56 182 GLY A CA 1
ATOM 1378 C C . GLY A 1 182 ? -8.839 -0.062 7.392 1.00 93.56 182 GLY A C 1
ATOM 1379 O O . GLY A 1 182 ? -9.440 -0.319 6.356 1.00 93.56 182 GLY A O 1
ATOM 1380 N N . LEU A 1 183 ? -8.875 1.134 7.988 1.00 94.50 183 LEU A N 1
ATOM 1381 C CA . LEU A 1 183 ? -9.612 2.286 7.462 1.00 94.50 183 LEU A CA 1
ATOM 1382 C C . LEU A 1 183 ? -9.144 2.642 6.043 1.00 94.50 183 LEU A C 1
ATOM 1384 O O . LEU A 1 183 ? -9.963 2.661 5.131 1.00 94.50 183 LEU A O 1
ATOM 1388 N N . VAL A 1 184 ? -7.835 2.811 5.817 1.00 93.56 184 VAL A N 1
ATOM 1389 C CA . VAL A 1 184 ? -7.288 3.116 4.476 1.00 93.56 184 VAL A CA 1
ATOM 1390 C C . VAL A 1 184 ? -7.668 2.051 3.436 1.00 93.56 184 VAL A C 1
ATOM 1392 O O . VAL A 1 184 ? -7.982 2.392 2.299 1.00 93.56 184 VAL A O 1
ATOM 1395 N N . LEU A 1 185 ? -7.680 0.764 3.806 1.00 93.62 185 LEU A N 1
ATOM 1396 C CA . LEU A 1 185 ? -8.129 -0.313 2.913 1.00 93.62 185 LEU A CA 1
ATOM 1397 C C . LEU A 1 185 ? -9.631 -0.249 2.606 1.00 93.62 185 LEU A C 1
ATOM 1399 O O . LEU A 1 185 ? -10.026 -0.616 1.504 1.00 93.62 185 LEU A O 1
ATOM 1403 N N . ILE A 1 186 ? -10.453 0.194 3.558 1.00 94.00 186 ILE A N 1
ATOM 1404 C CA . ILE A 1 186 ? -11.898 0.360 3.373 1.00 94.00 186 ILE A CA 1
ATOM 1405 C C . ILE A 1 186 ? -12.189 1.573 2.482 1.00 94.00 186 ILE A C 1
ATOM 1407 O O . ILE A 1 186 ? -12.948 1.435 1.529 1.00 94.00 186 ILE A O 1
ATOM 1411 N N . GLY A 1 187 ? -11.527 2.712 2.712 1.00 92.38 187 GLY A N 1
ATOM 1412 C CA . GLY A 1 187 ? -11.637 3.883 1.835 1.00 92.38 187 GLY A CA 1
ATOM 1413 C C . GLY A 1 187 ? -11.198 3.568 0.402 1.00 92.38 187 GLY A C 1
ATOM 1414 O O . GLY A 1 187 ? -11.923 3.846 -0.544 1.00 92.38 187 GLY A O 1
ATOM 1415 N N . LEU A 1 188 ? -10.077 2.856 0.224 1.00 91.75 188 LEU A N 1
ATOM 1416 C CA . LEU A 1 188 ? -9.628 2.395 -1.098 1.00 91.75 188 LEU A CA 1
ATOM 1417 C C . LEU A 1 188 ? -10.615 1.411 -1.765 1.00 91.75 188 LEU A C 1
ATOM 1419 O O . LEU A 1 188 ? -10.699 1.369 -2.991 1.00 91.75 188 LEU A O 1
ATOM 1423 N N . LEU A 1 189 ? -11.354 0.618 -0.982 1.00 91.31 189 LEU A N 1
ATOM 1424 C CA . LEU A 1 189 ? -12.380 -0.303 -1.485 1.00 91.31 189 LEU A CA 1
ATOM 1425 C C . LEU A 1 189 ? -13.689 0.418 -1.857 1.00 91.31 189 LEU A C 1
ATOM 1427 O O . LEU A 1 189 ? -14.361 -0.012 -2.793 1.00 91.31 189 LEU A O 1
ATOM 1431 N N . TYR A 1 190 ? -14.036 1.499 -1.154 1.00 89.06 190 TYR A N 1
ATOM 1432 C CA . TYR A 1 190 ? -15.194 2.351 -1.451 1.00 89.06 190 TYR A CA 1
ATOM 1433 C C . TYR A 1 190 ? -14.915 3.375 -2.560 1.00 89.06 190 TYR A C 1
ATOM 1435 O O . TYR A 1 190 ? -15.834 3.774 -3.266 1.00 89.06 190 TYR A O 1
ATOM 1443 N N . MET A 1 191 ? -13.653 3.746 -2.784 1.00 89.19 191 MET A N 1
ATOM 1444 C CA . MET A 1 191 ? -13.240 4.749 -3.771 1.00 89.19 191 MET A CA 1
ATOM 1445 C C . MET A 1 191 ? -13.843 4.571 -5.183 1.00 89.19 191 MET A C 1
ATOM 1447 O O . MET A 1 191 ? -14.279 5.573 -5.744 1.00 89.19 191 MET A O 1
ATOM 1451 N N . PRO A 1 192 ? -13.982 3.357 -5.759 1.00 87.38 192 PRO A N 1
ATOM 1452 C CA . PRO A 1 192 ? -14.696 3.184 -7.026 1.00 87.38 192 PRO A CA 1
ATOM 1453 C C . PRO A 1 192 ? -16.178 3.582 -6.962 1.00 87.38 192 PRO A C 1
ATOM 1455 O O . PRO A 1 192 ? -16.696 4.092 -7.943 1.00 87.38 192 PRO A O 1
ATOM 1458 N N . PHE A 1 193 ? -16.862 3.378 -5.833 1.00 84.44 193 PHE A N 1
ATOM 1459 C CA . PHE A 1 193 ? -18.254 3.802 -5.645 1.00 84.44 193 PHE A CA 1
ATOM 1460 C C . PHE A 1 193 ? -18.349 5.320 -5.466 1.00 84.44 193 PHE A C 1
ATOM 1462 O O . PHE A 1 193 ? -19.200 5.950 -6.081 1.00 84.44 193 PHE A O 1
ATOM 1469 N N . HIS A 1 194 ? -17.431 5.920 -4.701 1.00 84.81 194 HIS A N 1
ATOM 1470 C CA . HIS A 1 194 ? -17.349 7.376 -4.549 1.00 84.81 194 HIS A CA 1
ATOM 1471 C C . HIS A 1 194 ? -17.152 8.095 -5.900 1.00 84.81 194 HIS A C 1
ATOM 1473 O O . HIS A 1 194 ? -17.802 9.112 -6.124 1.00 84.81 194 HIS A O 1
ATOM 1479 N N . LEU A 1 195 ? -16.336 7.531 -6.806 1.00 84.75 195 LEU A N 1
ATOM 1480 C CA . LEU A 1 195 ? -16.045 8.094 -8.135 1.00 84.75 195 LEU A CA 1
ATOM 1481 C C . LEU A 1 195 ? -17.063 7.756 -9.241 1.00 84.75 195 LEU A C 1
ATOM 1483 O O . LEU A 1 195 ? -17.104 8.460 -10.245 1.00 84.75 195 LEU A O 1
ATOM 1487 N N . LEU A 1 196 ? -17.824 6.660 -9.123 1.00 84.56 196 LEU A N 1
ATOM 1488 C CA . LEU A 1 196 ? -18.710 6.168 -10.196 1.00 84.56 196 LEU A CA 1
ATOM 1489 C C . LEU A 1 196 ? -20.212 6.322 -9.904 1.00 84.56 196 LEU A C 1
ATOM 1491 O O . LEU A 1 196 ? -21.014 6.017 -10.785 1.00 84.56 196 LEU A O 1
ATOM 1495 N N . MET A 1 197 ? -20.604 6.743 -8.697 1.00 81.31 197 MET A N 1
ATOM 1496 C CA . MET A 1 197 ? -22.006 6.970 -8.325 1.00 81.31 197 MET A CA 1
ATOM 1497 C C . MET A 1 197 ? -22.290 8.448 -8.043 1.00 81.31 197 MET A C 1
ATOM 1499 O O . MET A 1 197 ? -21.505 9.146 -7.401 1.00 81.31 197 MET A O 1
ATOM 1503 N N . GLU A 1 198 ? -23.458 8.897 -8.495 1.00 77.12 198 GLU A N 1
ATOM 1504 C CA . GLU A 1 198 ? -24.057 10.182 -8.133 1.00 77.12 198 GLU A CA 1
ATOM 1505 C C . GLU A 1 198 ? -24.578 10.137 -6.689 1.00 77.12 198 GLU A C 1
ATOM 1507 O O . GLU A 1 198 ? -25.010 9.090 -6.204 1.00 77.12 198 GLU A O 1
ATOM 1512 N N . ASP A 1 199 ? -24.550 11.265 -5.982 1.00 75.00 199 ASP A N 1
ATOM 1513 C CA . ASP A 1 199 ? -24.734 11.277 -4.524 1.00 75.00 199 ASP A CA 1
ATOM 1514 C C . ASP A 1 199 ? -26.172 10.956 -4.095 1.00 75.00 199 ASP A C 1
ATOM 1516 O O . ASP A 1 199 ? -26.379 10.255 -3.104 1.00 75.00 199 ASP A O 1
ATOM 1520 N N . LYS A 1 200 ? -27.159 11.299 -4.934 1.00 69.00 200 LYS A N 1
ATOM 1521 C CA . LYS A 1 200 ? -28.552 10.837 -4.796 1.00 69.00 200 LYS A CA 1
ATOM 1522 C C . LYS A 1 200 ? -28.704 9.308 -4.787 1.00 69.00 200 LYS A C 1
ATOM 1524 O O . LYS A 1 200 ? -29.584 8.781 -4.113 1.00 69.00 200 LYS A O 1
ATOM 1529 N N . ASP A 1 201 ? -27.847 8.588 -5.515 1.00 70.88 201 ASP A N 1
ATOM 1530 C CA . ASP A 1 201 ? -27.899 7.125 -5.601 1.00 70.88 201 ASP A CA 1
ATOM 1531 C C . ASP A 1 201 ? -27.104 6.484 -4.450 1.00 70.88 201 ASP A C 1
ATOM 1533 O O . ASP A 1 201 ? -27.340 5.325 -4.107 1.00 70.88 201 ASP A O 1
ATOM 1537 N N . LYS A 1 202 ? -26.193 7.238 -3.814 1.00 71.25 202 LYS A N 1
ATOM 1538 C CA . LYS A 1 202 ? -25.531 6.831 -2.566 1.00 71.25 202 LYS A CA 1
ATOM 1539 C C . LYS A 1 202 ? -26.521 6.863 -1.399 1.00 71.25 202 LYS A C 1
ATOM 1541 O O . LYS A 1 202 ? -26.550 5.908 -0.629 1.00 71.25 202 LYS A O 1
ATOM 1546 N N . GLU A 1 203 ? -27.354 7.900 -1.289 1.00 68.75 203 GLU A N 1
ATOM 1547 C CA . GLU A 1 203 ? -28.336 8.031 -0.198 1.00 68.75 203 GLU A CA 1
ATOM 1548 C C . GLU A 1 203 ? -29.301 6.824 -0.154 1.00 68.75 203 GLU A C 1
ATOM 1550 O O . GLU A 1 203 ? -29.360 6.130 0.860 1.00 68.75 203 GLU A O 1
ATOM 1555 N N . ASP A 1 204 ? -29.940 6.461 -1.276 1.00 70.88 204 ASP A N 1
ATOM 1556 C CA . ASP A 1 204 ? -30.900 5.335 -1.346 1.00 70.88 204 ASP A CA 1
ATOM 1557 C C . ASP A 1 204 ? -30.279 3.951 -1.022 1.00 70.88 204 ASP A C 1
ATOM 1559 O O . ASP A 1 204 ? -30.988 3.025 -0.623 1.00 70.88 204 ASP A O 1
ATOM 1563 N N . TRP A 1 205 ? -28.952 3.796 -1.148 1.00 68.44 205 TRP A N 1
ATOM 1564 C CA . TRP A 1 205 ? -28.235 2.537 -0.876 1.00 68.44 205 TRP A CA 1
ATOM 1565 C C . TRP A 1 205 ? -27.491 2.508 0.468 1.00 68.44 205 TRP A C 1
ATOM 1567 O O . TRP A 1 205 ? -27.210 1.415 0.973 1.00 68.44 205 TRP A O 1
ATOM 1577 N N . PHE A 1 206 ? -27.158 3.667 1.047 1.00 70.44 206 PHE A N 1
ATOM 1578 C CA . PHE A 1 206 ? -26.288 3.770 2.224 1.00 70.44 206 PHE A CA 1
ATOM 1579 C C . PHE A 1 206 ? -26.880 4.517 3.430 1.00 70.44 206 PHE A C 1
ATOM 1581 O O . PHE A 1 206 ? -26.314 4.356 4.510 1.00 70.44 206 PHE A O 1
ATOM 1588 N N . ASP A 1 207 ? -28.007 5.235 3.320 1.00 69.00 207 ASP A N 1
ATOM 1589 C CA . ASP A 1 207 ? -28.624 6.024 4.418 1.00 69.00 207 ASP A CA 1
ATOM 1590 C C . ASP A 1 207 ? -28.800 5.234 5.738 1.00 69.00 207 ASP A C 1
ATOM 1592 O O . ASP A 1 207 ? -28.631 5.752 6.840 1.00 69.00 207 ASP A O 1
ATOM 1596 N N . THR A 1 208 ? -29.051 3.923 5.653 1.00 70.19 208 THR A N 1
ATOM 1597 C CA . THR A 1 208 ? -29.213 3.054 6.836 1.00 70.19 208 THR A CA 1
ATOM 1598 C C . THR A 1 208 ? -27.885 2.548 7.448 1.00 70.19 208 THR A C 1
ATOM 1600 O O . THR A 1 208 ? -27.893 1.975 8.542 1.00 70.19 208 THR A O 1
ATOM 1603 N N . SER A 1 209 ? -26.729 2.725 6.794 1.00 74.38 209 SER A N 1
ATOM 1604 C CA . SER A 1 209 ? -25.430 2.228 7.288 1.00 74.38 209 SER A CA 1
ATOM 1605 C C . SER A 1 209 ? -24.850 3.123 8.384 1.00 74.38 209 SER A C 1
ATOM 1607 O O . SER A 1 209 ? -24.600 4.311 8.192 1.00 74.38 209 SER A O 1
ATOM 1609 N N . SER A 1 210 ? -24.518 2.524 9.531 1.00 76.31 210 SER A N 1
ATOM 1610 C CA . SER A 1 210 ? -23.864 3.258 10.627 1.00 76.31 210 SER A CA 1
ATOM 1611 C C . SER A 1 210 ? -22.372 3.510 10.380 1.00 76.31 210 SER A C 1
ATOM 1613 O O . SER A 1 210 ? -21.766 4.311 11.095 1.00 76.31 210 SER A O 1
ATOM 1615 N N . THR A 1 211 ? -21.751 2.810 9.422 1.00 81.38 211 THR A N 1
ATOM 1616 C CA . THR A 1 211 ? -20.319 2.970 9.121 1.00 81.38 211 THR A CA 1
ATOM 1617 C C . THR A 1 211 ? -20.019 3.846 7.907 1.00 81.38 211 THR A C 1
ATOM 1619 O O . THR A 1 211 ? -18.891 4.333 7.818 1.00 81.38 211 THR A O 1
ATOM 1622 N N . HIS A 1 212 ? -20.999 4.114 7.035 1.00 81.25 212 HIS A N 1
ATOM 1623 C CA . HIS A 1 212 ? -20.835 4.884 5.793 1.00 81.25 212 HIS A CA 1
ATOM 1624 C C . HIS A 1 212 ? -20.094 6.219 5.983 1.00 81.25 212 HIS A C 1
ATOM 1626 O O . HIS A 1 212 ? -19.045 6.402 5.371 1.00 81.25 212 HIS A O 1
ATOM 1632 N N . SER A 1 213 ? -20.509 7.070 6.928 1.00 84.88 213 SER A N 1
ATOM 1633 C CA . SER A 1 213 ? -19.832 8.353 7.209 1.00 84.88 213 SER A CA 1
ATOM 1634 C C . SER A 1 213 ? -18.328 8.206 7.523 1.00 84.88 213 SER A C 1
ATOM 1636 O O . SER A 1 213 ? -17.514 9.004 7.060 1.00 84.88 213 SER A O 1
ATOM 1638 N N . TYR A 1 214 ? -17.912 7.153 8.242 1.00 86.31 214 TYR A N 1
ATOM 1639 C CA . TYR A 1 214 ? -16.486 6.900 8.502 1.00 86.31 214 TYR A CA 1
ATOM 1640 C C . TYR A 1 214 ? -15.730 6.439 7.249 1.00 86.31 214 TYR A C 1
ATOM 1642 O O . TYR A 1 214 ? -14.538 6.725 7.104 1.00 86.31 214 TYR A O 1
ATOM 1650 N N . VAL A 1 215 ? -16.400 5.699 6.363 1.00 86.94 215 VAL A N 1
ATOM 1651 C CA . VAL A 1 215 ? -15.845 5.258 5.077 1.00 86.94 215 VAL A CA 1
ATOM 1652 C C . VAL A 1 215 ? -15.675 6.449 4.138 1.00 86.94 215 VAL A C 1
ATOM 1654 O O . VAL A 1 215 ? -14.618 6.584 3.519 1.00 86.94 215 VAL A O 1
ATOM 1657 N N . GLU A 1 216 ? -16.660 7.342 4.094 1.00 86.44 216 GLU A N 1
ATOM 1658 C CA . GLU A 1 216 ? -16.653 8.547 3.270 1.00 86.44 216 GLU A CA 1
ATOM 1659 C C . GLU A 1 216 ? -15.530 9.504 3.675 1.00 86.44 216 GLU A C 1
ATOM 1661 O O . GLU A 1 216 ? -14.639 9.740 2.862 1.00 86.44 216 GLU A O 1
ATOM 1666 N N . SER A 1 217 ? -15.436 9.909 4.949 1.00 87.75 217 SER A N 1
ATOM 1667 C CA . SER A 1 217 ? -14.327 10.760 5.425 1.00 87.75 217 SER A CA 1
ATOM 1668 C C . SER A 1 217 ? -12.941 10.122 5.234 1.00 87.75 217 SER A C 1
ATOM 1670 O O . SER A 1 217 ? -11.936 10.815 5.076 1.00 87.75 217 SER A O 1
ATOM 1672 N N . THR A 1 218 ? -12.848 8.786 5.239 1.00 89.06 218 THR A N 1
ATOM 1673 C CA . THR A 1 218 ? -11.583 8.091 4.930 1.00 89.06 218 THR A CA 1
ATOM 1674 C C . THR A 1 218 ? -11.260 8.116 3.432 1.00 89.06 218 THR A C 1
ATOM 1676 O O . THR A 1 218 ? -10.088 8.094 3.052 1.00 89.06 218 THR A O 1
ATOM 1679 N N . THR A 1 219 ? -12.283 8.157 2.581 1.00 88.62 219 THR A N 1
ATOM 1680 C CA . THR A 1 219 ? -12.164 8.212 1.117 1.00 88.62 219 THR A CA 1
ATOM 1681 C C . THR A 1 219 ? -11.847 9.630 0.650 1.00 88.62 219 THR A C 1
ATOM 1683 O O . THR A 1 219 ? -10.956 9.793 -0.176 1.00 88.62 219 THR A O 1
ATOM 1686 N N . GLU A 1 220 ? -12.466 10.640 1.260 1.00 87.25 220 GLU A N 1
ATOM 1687 C CA . GLU A 1 220 ? -12.143 12.066 1.121 1.00 87.25 220 GLU A CA 1
ATOM 1688 C C . GLU A 1 220 ? -10.681 12.349 1.520 1.00 87.25 220 GLU A C 1
ATOM 1690 O O . GLU A 1 220 ? -9.906 12.927 0.761 1.00 87.25 220 GLU A O 1
ATOM 1695 N N . PHE A 1 221 ? -10.218 11.822 2.662 1.00 88.06 221 PHE A N 1
ATOM 1696 C CA . PHE A 1 221 ? -8.800 11.925 3.032 1.00 88.06 221 PHE A CA 1
ATOM 1697 C C . PHE A 1 221 ? -7.856 11.256 2.008 1.00 88.06 221 PHE A C 1
ATOM 1699 O O . PHE A 1 221 ? -6.699 11.658 1.861 1.00 88.06 221 PHE A O 1
ATOM 1706 N N . LEU A 1 222 ? -8.331 10.225 1.303 1.00 88.25 222 LEU A N 1
ATOM 1707 C CA . LEU A 1 222 ? -7.570 9.517 0.275 1.00 88.25 222 LEU A CA 1
ATOM 1708 C C . LEU A 1 222 ? -7.637 10.214 -1.099 1.00 88.25 222 LEU A C 1
ATOM 1710 O O . LEU A 1 222 ? -6.678 10.094 -1.862 1.00 88.25 222 LEU A O 1
ATOM 1714 N N . SER A 1 223 ? -8.702 10.961 -1.414 1.00 84.88 223 SER A N 1
ATOM 1715 C CA . SER A 1 223 ? -8.855 11.666 -2.698 1.00 84.88 223 SER A CA 1
ATOM 1716 C C . SER A 1 223 ? -7.868 12.827 -2.848 1.00 84.88 223 SER A C 1
ATOM 1718 O O . SER A 1 223 ? -7.333 13.022 -3.936 1.00 84.88 223 SER A O 1
ATOM 1720 N N . VAL A 1 224 ? -7.483 13.477 -1.743 1.00 86.25 224 VAL A N 1
ATOM 1721 C CA . VAL A 1 224 ? -6.395 14.480 -1.689 1.00 86.25 224 VAL A CA 1
ATOM 1722 C C . VAL A 1 224 ? -5.038 13.920 -2.163 1.00 86.25 224 VAL A C 1
ATOM 1724 O O . VAL A 1 224 ? -4.152 14.674 -2.564 1.00 86.25 224 VAL A O 1
ATOM 1727 N N . LEU A 1 225 ? -4.845 12.595 -2.128 1.00 82.12 225 LEU A N 1
ATOM 1728 C CA . LEU A 1 225 ? -3.638 11.926 -2.635 1.00 82.12 225 LEU A CA 1
ATOM 1729 C C . LEU A 1 225 ? -3.758 11.484 -4.105 1.00 82.12 225 LEU A C 1
ATOM 1731 O O . LEU A 1 225 ? -2.770 11.009 -4.674 1.00 82.12 225 LEU A O 1
ATOM 1735 N N . MET A 1 226 ? -4.938 11.614 -4.718 1.00 82.06 226 MET A N 1
ATOM 1736 C CA . MET A 1 226 ? -5.157 11.336 -6.137 1.00 82.06 226 MET A CA 1
ATOM 1737 C C . MET A 1 226 ? -4.854 12.569 -7.001 1.00 82.06 226 MET A C 1
ATOM 1739 O O . MET A 1 226 ? -5.077 13.698 -6.564 1.00 82.06 226 MET A O 1
ATOM 1743 N N . PRO A 1 227 ? -4.368 12.382 -8.243 1.00 76.25 227 PRO A N 1
ATOM 1744 C CA . PRO A 1 227 ? -4.253 13.482 -9.194 1.00 76.25 227 PRO A CA 1
ATOM 1745 C C . PRO A 1 227 ? -5.640 14.048 -9.532 1.00 76.25 227 PRO A C 1
ATOM 1747 O O . PRO A 1 227 ? -6.590 13.284 -9.693 1.00 76.25 227 PRO A O 1
ATOM 1750 N N . GLU A 1 228 ? -5.716 15.370 -9.709 1.00 75.75 228 GLU A N 1
ATOM 1751 C CA . GLU A 1 228 ? -6.943 16.137 -10.008 1.00 75.75 228 GLU A CA 1
ATOM 1752 C C . GLU A 1 228 ? -7.775 15.517 -11.147 1.00 75.75 228 GLU A C 1
ATOM 1754 O O . GLU A 1 228 ? -8.990 15.460 -11.064 1.00 75.75 228 GLU A O 1
ATOM 1759 N N . SER A 1 229 ? -7.130 14.905 -12.148 1.00 71.69 229 SER A N 1
ATOM 1760 C CA . SER A 1 229 ? -7.776 14.209 -13.277 1.00 71.69 229 SER A CA 1
ATOM 1761 C C . SER A 1 229 ? -8.678 13.009 -12.928 1.00 71.69 229 SER A C 1
ATOM 1763 O O . SER A 1 229 ? -9.208 12.376 -13.839 1.00 71.69 229 SER A O 1
ATOM 1765 N N . LEU A 1 230 ? -8.741 12.600 -11.658 1.00 64.75 230 LEU A N 1
ATOM 1766 C CA . LEU A 1 230 ? -9.611 11.530 -11.150 1.00 64.75 230 LEU A CA 1
ATOM 1767 C C . LEU A 1 230 ? -10.541 12.010 -10.032 1.00 64.75 230 LEU A C 1
ATOM 1769 O O . LEU A 1 230 ? -11.241 11.185 -9.446 1.00 64.75 230 LEU A O 1
ATOM 1773 N N . GLN A 1 231 ? -10.514 13.295 -9.690 1.00 70.44 231 GLN A N 1
ATOM 1774 C CA . GLN A 1 231 ? -11.474 13.860 -8.753 1.00 70.44 231 GLN A CA 1
ATOM 1775 C C . GLN A 1 231 ? -12.801 14.021 -9.501 1.00 70.44 231 GLN A C 1
ATOM 1777 O O . GLN A 1 231 ? -12.822 14.341 -10.689 1.00 70.44 231 GLN A O 1
ATOM 1782 N N . LYS A 1 232 ? -13.906 13.704 -8.825 1.00 63.97 232 LYS A N 1
ATOM 1783 C CA . LYS A 1 232 ? -15.225 14.114 -9.293 1.00 63.97 232 LYS A CA 1
ATOM 1784 C C . LYS A 1 232 ? -15.255 15.630 -9.106 1.00 63.97 232 LYS A C 1
ATOM 1786 O O . LYS A 1 232 ? -14.988 16.082 -7.997 1.00 63.97 232 LYS A O 1
ATOM 1791 N N . ASP A 1 233 ? -15.510 16.389 -10.166 1.00 55.41 233 ASP A N 1
ATOM 1792 C CA . ASP A 1 233 ? -15.670 17.839 -10.065 1.00 55.41 233 ASP A CA 1
ATOM 1793 C C . ASP A 1 233 ? -16.981 18.114 -9.299 1.00 55.41 233 ASP A C 1
ATOM 1795 O O . ASP A 1 233 ? -18.057 18.185 -9.885 1.00 55.41 233 ASP A O 1
ATOM 1799 N N . GLU A 1 234 ? -16.905 18.194 -7.965 1.00 56.03 234 GLU A N 1
ATOM 1800 C CA . GLU A 1 234 ? -18.052 18.411 -7.058 1.00 56.03 234 GLU A CA 1
ATOM 1801 C C . GLU A 1 234 ? -18.676 19.822 -7.200 1.00 56.03 234 GLU A C 1
ATOM 1803 O O . GLU A 1 234 ? -19.660 20.135 -6.534 1.00 56.03 234 GLU A O 1
ATOM 1808 N N . ASP A 1 235 ? -18.133 20.658 -8.092 1.00 48.91 235 ASP A N 1
ATOM 1809 C CA . ASP A 1 235 ? -18.484 22.068 -8.279 1.00 48.91 235 ASP A CA 1
ATOM 1810 C C . ASP A 1 235 ? -19.589 22.335 -9.338 1.00 48.91 235 ASP A C 1
ATOM 1812 O O . ASP A 1 235 ? -20.055 23.472 -9.424 1.00 48.91 235 ASP A O 1
ATOM 1816 N N . GLU A 1 236 ? -20.027 21.356 -10.153 1.00 50.94 236 GLU A N 1
ATOM 1817 C CA . GLU A 1 236 ? -20.992 21.606 -11.260 1.00 50.94 236 GLU A CA 1
ATOM 1818 C C . GLU A 1 236 ? -22.474 21.249 -10.966 1.00 50.94 236 GLU A C 1
ATOM 1820 O O . GLU A 1 236 ? -23.356 21.655 -11.726 1.00 50.94 236 GLU A O 1
ATOM 1825 N N . ASP A 1 237 ? -22.797 20.592 -9.842 1.00 47.03 237 ASP A N 1
ATOM 1826 C CA . ASP A 1 237 ? -24.152 20.063 -9.557 1.00 47.03 237 ASP A CA 1
ATOM 1827 C C . ASP A 1 237 ? -25.094 21.017 -8.757 1.00 47.03 237 ASP A C 1
ATOM 1829 O O . ASP A 1 237 ? -26.149 20.592 -8.282 1.00 47.03 237 ASP A O 1
ATOM 1833 N N . GLU A 1 238 ? -24.784 22.321 -8.638 1.00 50.56 238 GLU A N 1
ATOM 1834 C CA . GLU A 1 238 ? -25.722 23.354 -8.116 1.00 50.56 238 GLU A CA 1
ATOM 1835 C C . GLU A 1 238 ? -26.037 24.519 -9.094 1.00 50.56 238 GLU A C 1
ATOM 1837 O O . GLU A 1 238 ? -26.798 25.424 -8.741 1.00 50.56 238 GLU A O 1
ATOM 1842 N N . GLU A 1 239 ? -25.553 24.495 -10.348 1.00 45.72 239 GLU A N 1
ATOM 1843 C CA . GLU A 1 239 ? -25.898 25.512 -11.373 1.00 45.72 239 GLU A CA 1
ATOM 1844 C C . GLU A 1 239 ? -26.938 25.072 -12.434 1.00 45.72 239 GLU A C 1
ATOM 1846 O O . GLU A 1 239 ? -27.175 25.800 -13.405 1.00 45.72 239 GLU A O 1
ATOM 1851 N N . GLU A 1 240 ? -27.691 23.976 -12.231 1.00 44.94 240 GLU A N 1
ATOM 1852 C CA . GLU A 1 240 ? -28.908 23.738 -13.036 1.00 44.94 240 GLU A CA 1
ATOM 1853 C C . GLU A 1 240 ? -30.127 24.539 -12.522 1.00 44.94 240 GLU A C 1
ATOM 1855 O O . GLU A 1 240 ? -31.022 24.045 -11.839 1.00 44.94 240 GLU A O 1
ATOM 1860 N N . LEU A 1 241 ? -30.192 25.793 -12.982 1.00 48.75 241 LEU A N 1
ATOM 1861 C CA . LEU A 1 241 ? -31.435 26.520 -13.284 1.00 48.75 241 LEU A CA 1
ATOM 1862 C C . LEU A 1 241 ? -32.422 26.796 -12.125 1.00 48.75 241 LEU A C 1
ATOM 1864 O O . LEU A 1 241 ? -33.591 26.410 -12.195 1.00 48.75 241 LEU A O 1
ATOM 1868 N N . ASP A 1 242 ? -32.047 27.686 -11.198 1.00 48.31 242 ASP A N 1
ATOM 1869 C CA . ASP A 1 242 ? -33.030 28.583 -10.556 1.00 48.31 242 ASP A CA 1
ATOM 1870 C C . ASP A 1 242 ? -32.933 30.027 -11.102 1.00 48.31 242 ASP A C 1
ATOM 1872 O O . ASP A 1 242 ? -32.361 30.919 -10.461 1.00 48.31 242 ASP A O 1
ATOM 1876 N N . PRO A 1 243 ? -33.496 30.309 -12.299 1.00 52.50 243 PRO A N 1
ATOM 1877 C CA . PRO A 1 243 ? -33.478 31.645 -12.896 1.00 52.50 243 PRO A CA 1
ATOM 1878 C C . PRO A 1 243 ? -34.275 32.700 -12.102 1.00 52.50 243 PRO A C 1
ATOM 1880 O O . PRO A 1 243 ? -34.297 33.860 -12.520 1.00 52.50 243 PRO A O 1
ATOM 1883 N N . LEU A 1 244 ? -34.916 32.353 -10.974 1.00 52.22 244 LEU A N 1
ATOM 1884 C CA . LEU A 1 244 ? -35.552 33.335 -10.091 1.00 52.22 244 LEU A CA 1
ATOM 1885 C C . LEU A 1 244 ? -34.583 34.015 -9.111 1.00 52.22 244 LEU A C 1
ATOM 1887 O O . LEU A 1 244 ? -34.843 35.168 -8.757 1.00 52.22 244 LEU A O 1
ATOM 1891 N N . LYS A 1 245 ? -33.462 33.390 -8.709 1.00 52.75 245 LYS A N 1
ATOM 1892 C CA . LYS A 1 245 ? -32.529 34.007 -7.733 1.00 52.75 245 LYS A CA 1
ATOM 1893 C C . LYS A 1 245 ? -31.950 35.345 -8.213 1.00 52.75 245 LYS A C 1
ATOM 1895 O O . LYS A 1 245 ? -31.800 36.262 -7.416 1.00 52.75 245 LYS A O 1
ATOM 1900 N N . ASN A 1 246 ? -31.715 35.502 -9.518 1.00 45.22 246 ASN A N 1
ATOM 1901 C CA . ASN A 1 246 ? -31.207 36.748 -10.118 1.00 45.22 246 ASN A CA 1
ATOM 1902 C C . ASN A 1 246 ? -32.273 37.855 -10.307 1.00 45.22 246 ASN A C 1
ATOM 1904 O O . ASN A 1 246 ? -31.961 38.924 -10.830 1.00 45.22 246 ASN A O 1
ATOM 1908 N N . LEU A 1 247 ? -33.532 37.624 -9.908 1.00 47.34 247 LEU A N 1
ATOM 1909 C CA . LEU A 1 247 ? -34.602 38.636 -9.930 1.00 47.34 247 LEU A CA 1
ATOM 1910 C C . LEU A 1 247 ? -34.933 39.191 -8.537 1.00 47.34 247 LEU A C 1
ATOM 1912 O O . LEU A 1 247 ? -35.494 40.283 -8.431 1.00 47.34 247 LEU A O 1
ATOM 1916 N N . THR A 1 248 ? -34.542 38.491 -7.472 1.00 48.97 248 THR A N 1
ATOM 1917 C CA . THR A 1 248 ? -34.444 39.046 -6.118 1.00 48.97 248 THR A CA 1
ATOM 1918 C C . THR A 1 248 ? -33.035 39.590 -5.919 1.00 48.97 248 THR A C 1
ATOM 1920 O O . THR A 1 248 ? -32.143 38.868 -5.488 1.00 48.97 248 THR A O 1
ATOM 1923 N N . GLY A 1 249 ? -32.829 40.857 -6.285 1.00 45.38 249 GLY A N 1
ATOM 1924 C CA . GLY A 1 249 ? -31.541 41.534 -6.139 1.00 45.38 249 GLY A CA 1
ATOM 1925 C C . GLY A 1 249 ? -31.158 41.748 -4.676 1.00 45.38 249 GLY A C 1
ATOM 1926 O O . GLY A 1 249 ? -31.410 42.819 -4.131 1.00 45.38 249 GLY A O 1
ATOM 1927 N N . GLU A 1 250 ? -30.532 40.742 -4.072 1.00 42.97 250 GLU A N 1
ATOM 1928 C CA . GLU A 1 250 ? -29.817 40.845 -2.802 1.00 42.97 250 GLU A CA 1
ATOM 1929 C C . GLU A 1 250 ? -28.317 40.974 -3.135 1.00 42.97 250 GLU A C 1
ATOM 1931 O O . GLU A 1 250 ? -27.608 39.989 -3.332 1.00 42.97 250 GLU A O 1
ATOM 1936 N N . GLU A 1 251 ? -27.843 42.213 -3.311 1.00 39.00 251 GLU A N 1
ATOM 1937 C CA . GLU A 1 251 ? -26.426 42.487 -3.575 1.00 39.00 251 GLU A CA 1
ATOM 1938 C C . GLU A 1 251 ? -25.596 42.272 -2.300 1.00 39.00 251 GLU A C 1
ATOM 1940 O O . GLU A 1 251 ? -25.478 43.176 -1.465 1.00 39.00 251 GLU A O 1
ATOM 1945 N N . ASP A 1 252 ? -24.960 41.102 -2.185 1.00 34.75 252 ASP A N 1
ATOM 1946 C CA . ASP A 1 252 ? -23.893 40.853 -1.209 1.00 34.75 252 ASP A CA 1
ATOM 1947 C C . ASP A 1 252 ? -22.716 41.808 -1.474 1.00 34.75 252 ASP A C 1
ATOM 1949 O O . ASP A 1 252 ? -21.803 41.560 -2.271 1.00 34.75 252 ASP A O 1
ATOM 1953 N N . THR A 1 253 ? -22.752 42.964 -0.812 1.00 31.73 253 THR A N 1
ATOM 1954 C CA . THR A 1 253 ? -21.746 44.006 -0.986 1.00 31.73 253 THR A CA 1
ATOM 1955 C C . THR A 1 253 ? -20.478 43.631 -0.229 1.00 31.73 253 THR A C 1
ATOM 1957 O O . THR A 1 253 ? -20.448 43.473 0.989 1.00 31.73 253 THR A O 1
ATOM 1960 N N . ALA A 1 254 ? -19.413 43.482 -1.013 1.00 32.66 254 ALA A N 1
ATOM 1961 C CA . ALA A 1 254 ? -18.099 43.004 -0.626 1.00 32.66 254 ALA A CA 1
ATOM 1962 C C . ALA A 1 254 ? -17.528 43.559 0.695 1.00 32.66 254 ALA A C 1
ATOM 1964 O O . ALA A 1 254 ? -17.648 44.736 1.032 1.00 32.66 254 ALA A O 1
ATOM 1965 N N . LYS A 1 255 ? -16.762 42.681 1.355 1.00 33.22 255 LYS A N 1
ATOM 1966 C CA . LYS A 1 255 ? -15.790 42.961 2.423 1.00 33.22 255 LYS A CA 1
ATOM 1967 C C . LYS A 1 255 ? -15.078 44.312 2.248 1.00 33.22 255 LYS A C 1
ATOM 1969 O O . LYS A 1 255 ? -14.344 44.473 1.277 1.00 33.22 255 LYS A O 1
ATOM 1974 N N . ASP A 1 256 ? -15.080 45.148 3.286 1.00 29.28 256 ASP A N 1
ATOM 1975 C CA . ASP A 1 256 ? -13.834 45.782 3.731 1.00 29.28 256 ASP A CA 1
ATOM 1976 C C . ASP A 1 256 ? -13.866 46.196 5.216 1.00 29.28 256 ASP A C 1
ATOM 1978 O O . ASP A 1 256 ? -14.900 46.216 5.876 1.00 29.28 256 ASP A O 1
ATOM 1982 N N . LYS A 1 257 ? -12.661 46.400 5.743 1.00 30.17 257 LYS A N 1
ATOM 1983 C CA . LYS A 1 257 ? -12.243 46.344 7.154 1.00 30.17 257 LYS A CA 1
ATOM 1984 C C . LYS A 1 257 ? -12.801 47.419 8.108 1.00 30.17 257 LYS A C 1
ATOM 1986 O O . LYS A 1 257 ? -13.124 48.527 7.709 1.00 30.17 257 LYS A O 1
ATOM 1991 N N . GLU A 1 258 ? -12.580 47.100 9.392 1.00 29.02 258 GLU A N 1
ATOM 1992 C CA . GLU A 1 258 ? -12.140 48.001 10.479 1.00 29.02 258 GLU A CA 1
ATOM 1993 C C . GLU A 1 258 ? -13.210 48.527 11.462 1.00 29.02 258 GLU A C 1
ATOM 1995 O O . GLU A 1 258 ? -14.085 49.296 11.100 1.00 29.02 258 GLU A O 1
ATOM 2000 N N . ASN A 1 259 ? -13.051 48.101 12.730 1.00 27.00 259 ASN A N 1
ATOM 2001 C CA . ASN A 1 259 ? -13.248 48.835 13.998 1.00 27.00 259 ASN A CA 1
ATOM 2002 C C . ASN A 1 259 ? -14.468 49.793 14.108 1.00 27.00 259 ASN A C 1
ATOM 2004 O O . ASN A 1 259 ? -14.539 50.807 13.429 1.00 27.00 259 ASN A O 1
ATOM 2008 N N . ASP A 1 260 ? -15.404 49.633 15.048 1.00 29.86 260 ASP A N 1
ATOM 2009 C CA . ASP A 1 260 ? -15.151 49.654 16.499 1.00 29.86 260 ASP A CA 1
ATOM 2010 C C . ASP A 1 260 ? -16.384 49.167 17.306 1.00 29.86 260 ASP A C 1
ATOM 2012 O O . ASP A 1 260 ? -17.461 48.891 16.777 1.00 29.86 260 ASP A O 1
ATOM 2016 N N . THR A 1 261 ? -16.231 49.084 18.623 1.00 31.84 261 THR A N 1
ATOM 2017 C CA . THR A 1 261 ? -17.236 48.685 19.611 1.00 31.84 261 THR A CA 1
ATOM 2018 C C . THR A 1 261 ? -18.241 49.807 19.901 1.00 31.84 261 THR A C 1
ATOM 2020 O O . THR A 1 261 ? -17.841 50.853 20.408 1.00 31.84 261 THR A O 1
ATOM 2023 N N . SER A 1 262 ? -19.555 49.581 19.744 1.00 33.44 262 SER A N 1
ATOM 2024 C CA . SER A 1 262 ? -20.571 50.069 20.712 1.00 33.44 262 SER A CA 1
ATOM 2025 C C . SER A 1 262 ? -22.011 49.587 20.448 1.00 33.44 262 SER A C 1
ATOM 2027 O O . SER A 1 262 ? -22.601 49.874 19.421 1.00 33.44 262 SER A O 1
ATOM 2029 N N . LEU A 1 263 ? -22.537 48.870 21.452 1.00 36.78 263 LEU A N 1
ATOM 2030 C CA . LEU A 1 263 ? -23.892 48.853 22.049 1.00 36.78 263 LEU A CA 1
ATOM 2031 C C . LEU A 1 263 ? -25.152 49.277 21.234 1.00 36.78 263 LEU A C 1
ATOM 2033 O O . LEU A 1 263 ? -25.156 50.326 20.598 1.00 36.78 263 LEU A O 1
ATOM 2037 N N . PRO A 1 264 ? -26.278 48.539 21.372 1.00 47.50 264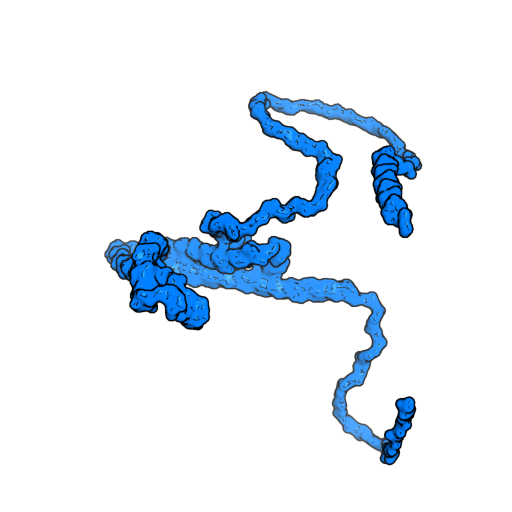 PRO A N 1
ATOM 2038 C CA . PRO A 1 264 ? -27.563 48.863 20.741 1.00 47.50 264 PRO A CA 1
ATOM 2039 C C . PRO A 1 264 ? -28.395 49.856 21.571 1.00 47.50 264 PRO A C 1
ATOM 2041 O O . PRO A 1 264 ? -28.241 49.896 22.793 1.00 47.50 264 PRO A O 1
ATOM 2044 N N . ASP A 1 265 ? -29.366 50.542 20.949 1.00 30.11 265 ASP A N 1
ATOM 2045 C CA . ASP A 1 265 ? -30.526 51.051 21.695 1.00 30.11 265 ASP A CA 1
ATOM 2046 C C . ASP A 1 265 ? -31.841 51.127 20.888 1.00 30.11 265 ASP A C 1
ATOM 2048 O O . ASP A 1 265 ? -31.868 51.520 19.725 1.00 30.11 265 ASP A O 1
ATOM 2052 N N . THR A 1 266 ? -32.905 50.715 21.580 1.00 29.14 266 THR A N 1
ATOM 2053 C CA . THR A 1 266 ? -34.368 50.895 21.418 1.00 29.14 266 THR A CA 1
ATOM 2054 C C . THR A 1 266 ? -35.035 51.429 20.137 1.00 29.14 266 THR A C 1
ATOM 2056 O O . THR A 1 266 ? -34.700 52.494 19.629 1.00 29.14 266 THR A O 1
ATOM 2059 N N . GLY A 1 267 ? -36.222 50.859 19.872 1.00 32.28 267 GLY A N 1
ATOM 2060 C CA . GLY A 1 267 ? -37.446 51.648 19.628 1.00 32.28 267 GLY A CA 1
ATOM 2061 C C . GLY A 1 267 ? -38.378 51.045 18.565 1.00 32.28 267 GLY A C 1
ATOM 2062 O O . GLY A 1 267 ? -37.954 50.892 17.429 1.00 32.28 267 GLY A O 1
ATOM 2063 N N . THR A 1 268 ? -39.573 50.525 18.885 1.00 31.44 268 THR A N 1
ATOM 2064 C CA . THR A 1 268 ? -40.849 51.242 19.179 1.00 31.44 268 THR A CA 1
ATOM 2065 C C . THR A 1 268 ? -41.388 52.071 18.003 1.00 31.44 268 THR A C 1
ATOM 2067 O O . THR A 1 268 ? -40.639 52.890 17.484 1.00 31.44 268 THR A O 1
ATOM 2070 N N . ASP A 1 269 ? -42.657 52.039 17.576 1.00 34.41 269 ASP A N 1
ATOM 2071 C CA . ASP A 1 269 ? -43.863 51.2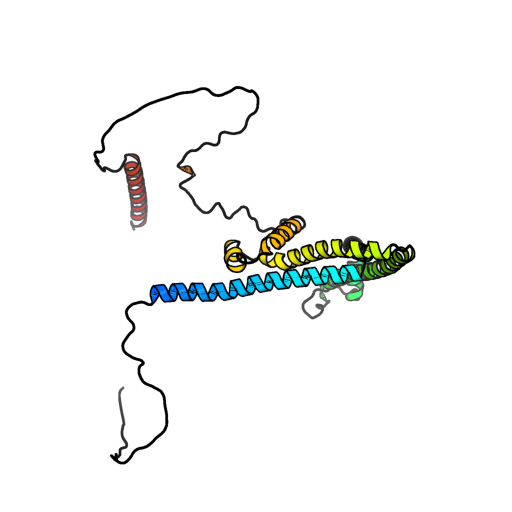27 17.860 1.00 34.41 269 ASP A CA 1
ATOM 2072 C C . ASP A 1 269 ? -44.886 51.499 16.710 1.00 34.41 269 ASP A C 1
ATOM 2074 O O . ASP A 1 269 ? -44.726 52.480 15.990 1.00 34.41 269 ASP A O 1
ATOM 2078 N N . GLU A 1 270 ? -45.977 50.715 16.617 1.00 36.66 270 GLU A N 1
ATOM 2079 C CA . GLU A 1 270 ? -47.242 51.015 15.878 1.00 36.66 270 GLU A CA 1
ATOM 2080 C C . GLU A 1 270 ? -47.159 51.180 14.324 1.00 36.66 270 GLU A C 1
ATOM 2082 O O . GLU A 1 270 ? -46.114 51.446 13.749 1.00 36.66 270 GLU A O 1
ATOM 2087 N N . GLY A 1 271 ? -48.213 51.011 13.511 1.00 31.50 271 GLY A N 1
ATOM 2088 C CA . GLY A 1 271 ? -49.569 50.508 13.754 1.00 31.50 271 GLY A CA 1
ATOM 2089 C C . GLY A 1 271 ? -50.556 50.836 12.607 1.00 31.50 271 GLY A C 1
ATOM 2090 O O . GLY A 1 271 ? -50.607 51.964 12.139 1.00 31.50 271 GLY A O 1
ATOM 2091 N N . ALA A 1 272 ? -51.406 49.855 12.257 1.00 34.84 272 ALA A N 1
ATOM 2092 C CA . ALA A 1 272 ? -52.722 49.967 11.588 1.00 34.84 272 ALA A CA 1
ATOM 2093 C C . ALA A 1 272 ? -52.883 50.309 10.074 1.00 34.84 272 ALA A C 1
ATOM 2095 O O . ALA A 1 272 ? -52.281 51.231 9.544 1.00 34.84 272 ALA A O 1
ATOM 2096 N N . ALA A 1 273 ? -53.905 49.645 9.487 1.00 38.38 273 ALA A N 1
ATOM 2097 C CA . ALA A 1 273 ? -54.812 50.094 8.402 1.00 38.38 273 ALA A CA 1
ATOM 2098 C C . ALA A 1 273 ? -54.274 50.220 6.944 1.00 38.38 273 ALA A C 1
ATOM 2100 O O . ALA A 1 273 ? -53.165 50.677 6.726 1.00 38.38 273 ALA A O 1
ATOM 2101 N N . ASN A 1 274 ? -55.032 49.907 5.874 1.00 35.03 274 ASN A N 1
ATOM 2102 C CA . ASN A 1 274 ? -56.321 49.198 5.715 1.00 35.03 274 ASN A CA 1
ATOM 2103 C C . ASN A 1 274 ? -56.531 48.751 4.236 1.00 35.03 274 ASN A C 1
ATOM 2105 O O . ASN A 1 274 ? -55.842 49.227 3.341 1.00 35.03 274 ASN A O 1
ATOM 2109 N N . ASP A 1 275 ? -57.563 47.927 4.023 1.00 33.50 275 ASP A N 1
ATOM 2110 C CA . ASP A 1 275 ? -58.326 47.643 2.795 1.00 33.50 275 ASP A CA 1
ATOM 2111 C C . ASP A 1 275 ? -57.726 46.800 1.657 1.00 33.50 275 ASP A C 1
ATOM 2113 O O . ASP A 1 275 ? -56.739 47.116 0.998 1.00 33.50 275 ASP A O 1
ATOM 2117 N N . LYS A 1 276 ? -58.479 45.734 1.353 1.00 41.44 276 LYS A N 1
ATOM 2118 C CA . LYS A 1 276 ? -58.451 44.999 0.091 1.00 41.44 276 LYS A CA 1
ATOM 2119 C C . LYS A 1 276 ? -59.563 45.541 -0.804 1.00 41.44 276 LYS A C 1
ATOM 2121 O O . LYS A 1 276 ? -60.726 45.421 -0.426 1.00 41.44 276 LYS A O 1
ATOM 2126 N N . GLN A 1 277 ? -59.251 45.933 -2.035 1.00 33.53 277 GLN A N 1
ATOM 2127 C CA . GLN A 1 277 ? -60.172 45.657 -3.138 1.00 33.53 277 GLN A CA 1
ATOM 2128 C C . GLN A 1 277 ? -59.409 45.391 -4.435 1.00 33.53 277 GLN A C 1
ATOM 2130 O O . GLN A 1 277 ? -58.515 46.138 -4.815 1.00 33.53 277 GLN A O 1
ATOM 2135 N N . SER A 1 278 ? -59.754 44.277 -5.076 1.00 39.00 278 SER A N 1
ATOM 2136 C CA . SER A 1 278 ? -59.079 43.769 -6.263 1.00 39.00 278 SER A CA 1
ATOM 2137 C C . SER A 1 278 ? -59.661 44.384 -7.536 1.00 39.00 278 SER A C 1
ATOM 2139 O O . SER A 1 278 ? -60.820 44.127 -7.859 1.00 39.00 278 SER A O 1
ATOM 2141 N N . GLU A 1 279 ? -58.838 45.092 -8.303 1.00 40.25 279 GLU A N 1
ATOM 2142 C CA . GLU A 1 279 ? -58.971 45.159 -9.761 1.00 40.25 279 GLU A CA 1
ATOM 2143 C C . GLU A 1 279 ? -57.798 44.376 -10.354 1.00 40.25 279 GLU A C 1
ATOM 2145 O O . GLU A 1 279 ? -56.684 44.885 -10.460 1.00 40.25 279 GLU A O 1
ATOM 2150 N N . ASP A 1 280 ? -58.033 43.101 -10.680 1.00 55.66 280 ASP A N 1
ATOM 2151 C CA . ASP A 1 280 ? -57.020 42.226 -11.278 1.00 55.66 280 ASP A CA 1
ATOM 2152 C C . ASP A 1 280 ? -56.865 42.541 -12.772 1.00 55.66 280 ASP A C 1
ATOM 2154 O O . ASP A 1 280 ? -57.418 41.884 -13.656 1.00 55.66 280 ASP A O 1
ATOM 2158 N N . GLY A 1 281 ? -56.164 43.639 -13.045 1.00 54.19 281 GLY A N 1
ATOM 2159 C CA . GLY A 1 281 ? -55.581 43.917 -14.345 1.00 54.19 281 GLY A CA 1
ATOM 2160 C C . GLY A 1 281 ? -54.101 43.556 -14.318 1.00 54.19 281 GLY A C 1
ATOM 2161 O O . GLY A 1 281 ? -53.389 44.002 -13.421 1.00 54.19 281 GLY A O 1
ATOM 2162 N N . TYR A 1 282 ? -53.628 42.824 -15.334 1.00 67.25 282 TYR A N 1
ATOM 2163 C CA . TYR A 1 282 ? -52.206 42.506 -15.513 1.00 67.25 282 TYR A CA 1
ATOM 2164 C C . TYR A 1 282 ? -51.319 43.726 -15.240 1.00 67.25 282 TYR A C 1
ATOM 2166 O O . TYR A 1 282 ? -51.552 44.806 -15.803 1.00 67.25 282 TYR A O 1
ATOM 2174 N N . GLN A 1 283 ? -50.306 43.543 -14.391 1.00 75.06 283 GLN A N 1
ATOM 2175 C CA . GLN A 1 283 ? -49.382 44.598 -13.986 1.00 75.06 283 GLN A CA 1
ATOM 2176 C C . GLN A 1 283 ? -48.618 45.149 -15.196 1.00 75.06 283 GLN A C 1
ATOM 2178 O O . GLN A 1 283 ? -48.346 44.429 -16.159 1.00 75.06 283 GLN A O 1
ATOM 2183 N N . ASP A 1 284 ? -48.180 46.407 -15.131 1.00 69.00 284 ASP A N 1
ATOM 2184 C CA . ASP A 1 284 ? -47.478 47.075 -16.239 1.00 69.00 284 ASP A CA 1
ATOM 2185 C C . ASP A 1 284 ? -46.167 46.392 -16.663 1.00 69.00 284 ASP A C 1
ATOM 2187 O O . ASP A 1 284 ? -45.653 46.653 -17.753 1.00 69.00 284 ASP A O 1
ATOM 2191 N N . LEU A 1 285 ? -45.601 45.529 -15.814 1.00 67.00 285 LEU A N 1
ATOM 2192 C CA . LEU A 1 285 ? -44.466 44.673 -16.159 1.00 67.00 285 LEU A CA 1
ATOM 2193 C C . LEU A 1 285 ? -44.897 43.490 -17.045 1.00 67.00 285 LEU A C 1
ATOM 2195 O O . LEU A 1 285 ? -44.280 43.220 -18.070 1.00 67.00 285 LEU A O 1
ATOM 2199 N N . GLN A 1 286 ? -46.003 42.834 -16.684 1.00 72.88 286 GLN A N 1
ATOM 2200 C CA . GLN A 1 286 ? -46.580 41.698 -17.411 1.00 72.88 286 GLN A CA 1
ATOM 2201 C C . GLN A 1 286 ? -47.115 42.139 -18.780 1.00 72.88 286 GLN A C 1
ATOM 2203 O O . GLN A 1 286 ? -46.927 41.433 -19.766 1.00 72.88 286 GLN A O 1
ATOM 2208 N N . ARG A 1 287 ? -47.696 43.346 -18.867 1.00 79.81 287 ARG A N 1
ATOM 2209 C CA . ARG A 1 287 ? -48.079 43.973 -20.146 1.00 79.81 287 ARG A CA 1
ATOM 2210 C C . ARG A 1 287 ? -46.878 44.133 -21.077 1.00 79.81 287 ARG A C 1
ATOM 2212 O O . ARG A 1 287 ? -46.929 43.673 -22.209 1.00 79.81 287 ARG A O 1
ATOM 2219 N N . ARG A 1 288 ? -45.773 44.697 -20.573 1.00 79.56 288 ARG A N 1
ATOM 2220 C CA . ARG A 1 288 ? -44.531 44.871 -21.345 1.00 79.56 288 ARG A CA 1
ATOM 2221 C C . ARG A 1 288 ? -43.914 43.544 -21.794 1.00 79.56 288 ARG A C 1
ATOM 2223 O O . ARG A 1 288 ? -43.457 43.462 -22.928 1.00 79.56 288 ARG A O 1
ATOM 2230 N N . ALA A 1 289 ? -43.949 42.511 -20.951 1.00 77.19 289 ALA A N 1
ATOM 2231 C CA . ALA A 1 289 ? -43.490 41.173 -21.324 1.00 77.19 289 ALA A CA 1
ATOM 2232 C C . ALA A 1 289 ? -44.348 40.552 -22.447 1.00 77.19 289 ALA A C 1
ATOM 2234 O O . ALA A 1 289 ? -43.810 39.977 -23.392 1.00 77.19 289 ALA A O 1
ATOM 2235 N N . ILE A 1 290 ? -45.676 40.710 -22.389 1.00 80.12 290 ILE A N 1
ATOM 2236 C CA . ILE A 1 290 ? -46.587 40.246 -23.447 1.00 80.12 290 ILE A CA 1
ATOM 2237 C C . ILE A 1 290 ? -46.361 41.033 -24.751 1.00 80.12 290 ILE A C 1
ATOM 2239 O O . ILE A 1 290 ? -46.254 40.418 -25.812 1.00 80.12 290 ILE A O 1
ATOM 2243 N N . ASP A 1 291 ? -46.210 42.359 -24.681 1.00 88.19 291 ASP A N 1
ATOM 2244 C CA . ASP A 1 291 ? -45.917 43.204 -25.847 1.00 88.19 291 ASP A CA 1
ATOM 2245 C C . ASP A 1 291 ? -44.579 42.826 -26.522 1.00 88.19 291 ASP A C 1
ATOM 2247 O O . ASP A 1 291 ? -44.486 42.832 -27.753 1.00 88.19 291 ASP A O 1
ATOM 2251 N N . GLU A 1 292 ? -43.543 42.457 -25.755 1.00 87.25 292 GLU A N 1
ATOM 2252 C CA . GLU A 1 292 ? -42.281 41.948 -26.319 1.00 87.25 292 GLU A CA 1
ATOM 2253 C C . GLU A 1 292 ? -42.439 40.593 -27.015 1.00 87.25 292 GLU A C 1
ATOM 2255 O O . GLU A 1 292 ? -41.883 40.399 -28.101 1.00 87.25 292 GLU A O 1
ATOM 2260 N N . LEU A 1 293 ? -43.204 39.666 -26.432 1.00 85.69 293 LEU A N 1
ATOM 2261 C CA . LEU A 1 293 ? -43.452 38.354 -27.036 1.00 85.69 293 LEU A CA 1
ATOM 2262 C C . LEU A 1 293 ? -44.231 38.475 -28.352 1.00 85.69 293 LEU A C 1
ATOM 2264 O O . LEU A 1 293 ? -43.835 37.857 -29.342 1.00 85.69 293 LEU A O 1
ATOM 2268 N N . ILE A 1 294 ? -45.268 39.318 -28.396 1.00 90.25 294 ILE A N 1
ATOM 2269 C CA . ILE A 1 294 ? -46.033 39.606 -29.622 1.00 90.25 294 ILE A CA 1
ATOM 2270 C C . ILE A 1 294 ? -45.107 40.207 -30.687 1.00 90.25 294 ILE A C 1
ATOM 2272 O O . ILE A 1 294 ? -45.024 39.697 -31.801 1.00 90.25 294 ILE A O 1
ATOM 2276 N N . LYS A 1 295 ? -44.318 41.225 -30.327 1.00 85.81 295 LYS A N 1
ATOM 2277 C CA . LYS A 1 295 ? -43.385 41.892 -31.249 1.00 85.81 295 LYS A CA 1
ATOM 2278 C C . LYS A 1 295 ? -42.286 40.965 -31.786 1.00 85.81 295 LYS A C 1
ATOM 2280 O O . LYS A 1 295 ? -41.791 41.175 -32.896 1.00 85.81 295 LYS A O 1
ATOM 2285 N N . ASN A 1 296 ? -41.881 39.959 -31.013 1.00 86.62 296 ASN A N 1
ATOM 2286 C CA . ASN A 1 296 ? -40.944 38.936 -31.470 1.00 86.62 296 ASN A CA 1
ATOM 2287 C C . ASN A 1 296 ? -41.626 37.879 -32.356 1.00 86.62 296 ASN A C 1
ATOM 2289 O O . ASN A 1 296 ? -41.005 37.447 -33.326 1.00 86.62 296 ASN A O 1
ATOM 2293 N N . GLN A 1 297 ? -42.890 37.516 -32.106 1.00 87.69 297 GLN A N 1
ATOM 2294 C CA . GLN A 1 297 ? -43.663 36.671 -33.027 1.00 87.69 297 GLN A CA 1
ATOM 2295 C C . GLN A 1 297 ? -43.929 37.365 -34.370 1.00 87.69 297 GLN A C 1
ATOM 2297 O O . GLN A 1 297 ? -43.686 36.751 -35.408 1.00 87.69 297 GLN A O 1
ATOM 2302 N N . ASP A 1 298 ? -44.319 38.643 -34.370 1.00 86.38 298 ASP A N 1
ATOM 2303 C CA . ASP A 1 298 ? -44.528 39.423 -35.600 1.00 86.38 298 ASP A CA 1
ATOM 2304 C C . ASP A 1 298 ? -43.249 39.476 -36.451 1.00 86.38 298 ASP A C 1
ATOM 2306 O O . ASP A 1 298 ? -43.283 39.189 -37.645 1.00 86.38 298 ASP A O 1
ATOM 2310 N N . LYS A 1 299 ? -42.083 39.722 -35.831 1.00 81.50 299 LYS A N 1
ATOM 2311 C CA . LYS A 1 299 ? -40.780 39.650 -36.519 1.00 81.50 299 LYS A CA 1
ATOM 2312 C C . LYS A 1 299 ? -40.489 38.281 -37.137 1.00 81.50 299 LYS A C 1
ATOM 2314 O O . LYS A 1 299 ? -39.850 38.217 -38.184 1.00 81.50 299 LYS A O 1
ATOM 2319 N N . ILE A 1 300 ? -40.883 37.192 -36.477 1.00 79.81 300 ILE A N 1
ATOM 2320 C CA . ILE A 1 300 ? -40.685 35.835 -37.000 1.00 79.81 300 ILE A CA 1
ATOM 2321 C C . ILE A 1 300 ? -41.614 35.598 -38.199 1.00 79.81 300 ILE A C 1
ATOM 2323 O O . ILE A 1 300 ? -41.164 35.047 -39.203 1.00 79.81 300 ILE A O 1
ATOM 2327 N N . MET A 1 301 ? -42.861 36.074 -38.143 1.00 77.38 301 MET A N 1
ATOM 2328 C CA . MET A 1 301 ? -43.800 35.996 -39.269 1.00 77.38 301 MET A CA 1
ATOM 2329 C C . MET A 1 301 ? -43.349 36.850 -40.464 1.00 77.38 301 MET A C 1
ATOM 2331 O O . MET A 1 301 ? -43.329 36.334 -41.578 1.00 77.38 301 MET A O 1
ATOM 2335 N N . ASP A 1 302 ? -42.869 38.080 -40.245 1.00 79.88 302 ASP A N 1
ATOM 2336 C CA . ASP A 1 302 ? -42.274 38.929 -41.294 1.00 79.88 302 ASP A CA 1
ATOM 2337 C C . ASP A 1 302 ? -41.103 38.226 -42.011 1.00 79.88 302 ASP A C 1
ATOM 2339 O O . ASP A 1 302 ? -40.956 38.322 -43.232 1.00 79.88 302 ASP A O 1
ATOM 2343 N N . ILE A 1 303 ? -40.261 37.493 -41.269 1.00 77.31 303 ILE A N 1
ATOM 2344 C CA . ILE A 1 303 ? -39.154 36.711 -41.843 1.00 77.31 303 ILE A CA 1
ATOM 2345 C C . ILE A 1 303 ? -39.685 35.530 -42.669 1.00 77.31 303 ILE A C 1
ATOM 2347 O O . ILE A 1 303 ? -39.160 35.270 -43.754 1.00 77.31 303 ILE A O 1
ATOM 2351 N N . ILE A 1 304 ? -40.714 34.827 -42.186 1.00 77.50 304 ILE A N 1
ATOM 2352 C CA . ILE A 1 304 ? -41.335 33.696 -42.893 1.00 77.50 304 ILE A CA 1
ATOM 2353 C C . ILE A 1 304 ? -41.985 34.169 -44.202 1.00 77.50 304 ILE A C 1
ATOM 2355 O O . ILE A 1 304 ? -41.707 33.592 -45.255 1.00 77.50 304 ILE A O 1
ATOM 2359 N N . ASP A 1 305 ? -42.762 35.253 -44.174 1.00 76.88 305 ASP A N 1
ATOM 2360 C CA . ASP A 1 305 ? -43.412 35.813 -45.365 1.00 76.88 305 ASP A CA 1
ATOM 2361 C C . ASP A 1 305 ? -42.383 36.360 -46.374 1.00 76.88 305 ASP A C 1
ATOM 2363 O O . ASP A 1 305 ? -42.523 36.156 -47.585 1.00 76.88 305 ASP A O 1
ATOM 2367 N N . ALA A 1 306 ? -41.284 36.959 -45.898 1.00 73.81 306 ALA A N 1
ATOM 2368 C CA . ALA A 1 306 ? -40.169 37.376 -46.752 1.00 73.81 306 ALA A CA 1
ATOM 2369 C C . ALA A 1 306 ? -39.419 36.197 -47.412 1.00 73.81 306 ALA A C 1
ATOM 2371 O O . ALA A 1 306 ? -38.801 36.383 -48.465 1.00 73.81 306 ALA A O 1
ATOM 2372 N N . GLN A 1 307 ? -39.464 34.993 -46.828 1.00 70.88 307 GLN A N 1
ATOM 2373 C CA . GLN A 1 307 ? -38.878 33.774 -47.409 1.00 70.88 307 GLN A CA 1
ATOM 2374 C C . GLN A 1 307 ? -39.874 32.995 -48.291 1.00 70.88 307 GLN A C 1
ATOM 2376 O O . GLN A 1 307 ? -39.447 32.313 -49.223 1.00 70.88 307 GLN A O 1
ATOM 2381 N N . GLY A 1 308 ? -41.183 33.109 -48.038 1.00 63.94 308 GLY A N 1
ATOM 2382 C CA . GLY A 1 308 ? -42.248 32.394 -48.758 1.00 63.94 308 GLY A CA 1
ATOM 2383 C C . GLY A 1 308 ? -42.662 32.994 -50.111 1.00 63.94 308 GLY A C 1
ATOM 2384 O O . GLY A 1 308 ? -43.429 32.378 -50.848 1.00 63.94 308 GLY A O 1
ATOM 2385 N N . GLY A 1 309 ? -42.172 34.185 -50.461 1.00 58.78 309 GLY A N 1
ATOM 2386 C CA . GLY A 1 309 ? -42.564 34.925 -51.667 1.00 58.78 309 GLY A CA 1
ATOM 2387 C C . GLY A 1 309 ? -41.845 34.542 -52.971 1.00 58.78 309 GLY A C 1
ATOM 2388 O O . GLY A 1 309 ? -41.241 35.426 -53.587 1.00 58.78 309 GLY A O 1
ATOM 2389 N N . LYS A 1 310 ? -41.917 33.278 -53.420 1.00 48.25 310 LYS A N 1
ATOM 2390 C CA . LYS A 1 310 ? -41.535 32.853 -54.790 1.00 48.25 310 LYS A CA 1
ATOM 2391 C C . LYS A 1 310 ? -42.348 31.675 -55.327 1.00 48.25 310 LYS A C 1
ATOM 2393 O O . LYS A 1 310 ? -42.445 30.661 -54.610 1.00 48.25 310 LYS A O 1
#